Protein AF-A0A7S4AQA2-F1 (afdb_monomer_lite)

Organism: NCBI:txid44445

InterPro domains:
  IPR001202 WW domain [PF00397] (10-40)
  IPR001202 WW domain [PS01159] (14-40)
  IPR001202 WW domain [PS50020] (8-42)
  IPR001202 WW domain [SM00456] (9-42)
  IPR001202 WW domain [cd00201] (11-41)
  IPR003859 Beta-1,4-galactosyltransferase [PR02050] (153-172)
  IPR003859 Beta-1,4-galactosyltransferase [PR02050] (189-208)
  IPR003859 Beta-1,4-galactosyltransferase [PR02050] (225-246)
  IPR003859 Beta-1,4-galactosyltransferase [PR02050] (247-255)
  IPR003859 Beta-1,4-galactosyltransferase [PTHR19300] (101-255)
  IPR027791 Galactosyltransferase, C-terminal [PF02709] (215-255)
  IPR027995 Galactosyltransferase, N-terminal [PF13733] (103-204)
  IPR029044 Nucleotide-diphospho-sugar transferases [G3DSA:3.90.550.10] (54-255)
  IPR029044 Nucleotide-diphospho-sugar transferases [SSF53448] (102-255)
  IPR036020 WW domain superfamily [SSF51045] (7-42)

Structure (mmCIF, N/CA/C/O backbone):
data_AF-A0A7S4AQA2-F1
#
_entry.id   AF-A0A7S4AQA2-F1
#
loop_
_atom_site.group_PDB
_atom_site.id
_atom_site.type_symbol
_atom_site.label_atom_id
_atom_site.label_alt_id
_atom_site.label_comp_id
_atom_site.label_asym_id
_atom_site.label_entity_id
_atom_site.label_seq_id
_atom_site.pdbx_PDB_ins_code
_atom_site.Cartn_x
_atom_site.Cartn_y
_atom_site.Cartn_z
_atom_site.occupancy
_atom_site.B_iso_or_equiv
_atom_site.auth_seq_id
_atom_site.auth_comp_id
_atom_site.auth_asym_id
_atom_site.auth_atom_id
_atom_site.pdbx_PDB_model_num
ATOM 1 N N . MET A 1 1 ? -28.772 -1.419 -10.695 1.00 33.50 1 MET A N 1
ATOM 2 C CA . MET A 1 1 ? -27.879 -0.689 -9.766 1.00 33.50 1 MET A CA 1
ATOM 3 C C . MET A 1 1 ? -28.285 -1.083 -8.357 1.00 33.50 1 MET A C 1
ATOM 5 O O . MET A 1 1 ? -29.475 -1.023 -8.078 1.00 33.50 1 MET A O 1
ATOM 9 N N . GLY A 1 2 ? -27.362 -1.562 -7.521 1.00 40.09 2 GLY A N 1
ATOM 10 C CA . GLY A 1 2 ? -27.681 -1.870 -6.121 1.00 40.09 2 GLY A CA 1
ATOM 11 C C . GLY A 1 2 ? -27.879 -0.589 -5.310 1.00 40.09 2 GLY A C 1
ATOM 12 O O . GLY A 1 2 ? -27.276 0.435 -5.632 1.00 40.09 2 GLY A O 1
ATOM 13 N N . ALA A 1 3 ? -28.712 -0.637 -4.269 1.00 33.81 3 ALA A N 1
ATOM 14 C CA . ALA A 1 3 ? -28.755 0.441 -3.285 1.00 33.81 3 ALA A CA 1
ATOM 15 C C . ALA A 1 3 ? -27.380 0.571 -2.592 1.00 33.81 3 ALA A C 1
ATOM 17 O O . ALA A 1 3 ? -26.693 -0.444 -2.447 1.00 33.81 3 ALA A O 1
ATOM 18 N N . PRO A 1 4 ? -26.971 1.774 -2.142 1.00 49.59 4 PRO A N 1
ATOM 19 C CA . PRO A 1 4 ? -25.800 1.916 -1.278 1.00 49.59 4 PRO A CA 1
ATOM 20 C C . PRO A 1 4 ? -25.927 0.989 -0.062 1.00 49.59 4 PRO A C 1
ATOM 22 O O . PRO A 1 4 ? -27.016 0.909 0.509 1.00 49.59 4 PRO A O 1
ATOM 25 N N . GLU A 1 5 ? -24.841 0.325 0.355 1.00 54.03 5 GLU A N 1
ATOM 26 C CA . GLU A 1 5 ? -24.848 -0.590 1.517 1.00 54.03 5 GLU A CA 1
ATOM 27 C C . GLU A 1 5 ? -25.396 0.104 2.785 1.00 54.03 5 GLU A C 1
ATOM 29 O O . GLU A 1 5 ? -26.081 -0.522 3.589 1.00 54.03 5 GLU A O 1
ATOM 34 N N . ASP A 1 6 ? -25.233 1.428 2.893 1.00 53.56 6 ASP A N 1
ATOM 35 C CA . ASP A 1 6 ? -25.793 2.275 3.954 1.00 53.56 6 ASP A CA 1
ATOM 36 C C . ASP A 1 6 ? -27.327 2.358 4.028 1.00 53.56 6 ASP A C 1
ATOM 38 O O . ASP A 1 6 ? -27.846 2.878 5.020 1.00 53.56 6 ASP A O 1
ATOM 42 N N . LYS A 1 7 ? -28.047 1.893 2.997 1.00 55.41 7 LYS A N 1
ATOM 43 C CA . LYS A 1 7 ? -29.519 1.858 2.928 1.00 55.41 7 LYS A CA 1
ATOM 44 C C . LYS A 1 7 ? -30.109 0.450 3.059 1.00 55.41 7 LYS A C 1
ATOM 46 O O . LYS A 1 7 ? -31.331 0.316 3.039 1.00 55.41 7 LYS A O 1
ATOM 51 N N . LEU A 1 8 ? -29.285 -0.593 3.167 1.00 67.00 8 LEU A N 1
ATOM 52 C CA . LEU A 1 8 ? -29.786 -1.946 3.404 1.00 67.00 8 LEU A CA 1
ATOM 53 C C . LEU A 1 8 ? -30.199 -2.100 4.878 1.00 67.00 8 LEU A C 1
ATOM 55 O O . LEU A 1 8 ? -29.446 -1.681 5.762 1.00 67.00 8 LEU A O 1
ATOM 59 N N . PRO A 1 9 ? -31.369 -2.698 5.176 1.00 82.06 9 PRO A N 1
ATOM 60 C CA . PRO A 1 9 ? -31.753 -2.982 6.551 1.00 82.06 9 PRO A CA 1
ATOM 61 C C . PRO A 1 9 ? -30.757 -3.966 7.171 1.00 82.06 9 PRO A C 1
ATOM 63 O O . PRO A 1 9 ? -30.389 -4.971 6.558 1.00 82.06 9 PRO A O 1
ATOM 66 N N . LEU A 1 10 ? -30.320 -3.673 8.396 1.00 85.12 10 LEU A N 1
ATOM 67 C CA . LEU A 1 10 ? -29.424 -4.553 9.139 1.00 85.12 10 LEU A CA 1
ATOM 68 C C . LEU A 1 10 ? -30.116 -5.894 9.427 1.00 85.12 10 LEU A C 1
ATOM 70 O O . LEU A 1 10 ? -31.296 -5.900 9.791 1.00 85.12 10 LEU A O 1
ATOM 74 N N . PRO A 1 11 ? -29.408 -7.032 9.317 1.00 88.62 11 PRO A N 1
ATOM 75 C CA . PRO A 1 11 ? -29.957 -8.311 9.744 1.00 88.62 11 PRO A CA 1
ATOM 76 C C . PRO A 1 11 ? -30.279 -8.313 11.244 1.00 88.62 11 PRO A C 1
ATOM 78 O O . PRO A 1 11 ? -29.665 -7.588 12.028 1.00 88.62 11 PRO A O 1
ATOM 81 N N . LYS A 1 12 ? -31.242 -9.144 11.660 1.00 88.56 12 LYS A N 1
ATOM 82 C CA . LYS A 1 12 ? -31.706 -9.202 13.056 1.00 88.56 12 LYS A CA 1
ATOM 83 C C . LYS A 1 12 ? -30.527 -9.384 14.026 1.00 88.56 12 LYS A C 1
ATOM 85 O O . LYS A 1 12 ? -29.665 -10.225 13.797 1.00 88.56 12 LYS A O 1
ATOM 90 N N . GLY A 1 13 ? -30.513 -8.591 15.098 1.00 84.69 13 GLY A N 1
ATOM 91 C CA . GLY A 1 13 ? -29.461 -8.603 16.121 1.00 84.69 13 GLY A CA 1
ATOM 92 C C . GLY A 1 13 ? -28.216 -7.776 15.777 1.00 84.69 13 GLY A C 1
ATOM 93 O O . GLY A 1 13 ? -27.392 -7.548 16.658 1.00 84.69 13 GLY A O 1
ATOM 94 N N . TRP A 1 14 ? -28.067 -7.284 14.544 1.00 87.69 14 TRP A N 1
ATOM 95 C CA . TRP A 1 14 ? -26.943 -6.431 14.154 1.00 87.69 14 TRP A CA 1
ATOM 96 C C . TRP A 1 14 ? -27.257 -4.940 14.306 1.00 87.69 14 TRP A C 1
ATOM 98 O O . TRP A 1 14 ? -28.329 -4.470 13.932 1.00 87.69 14 TRP A O 1
ATOM 108 N N . ILE A 1 15 ? -26.285 -4.189 14.820 1.00 88.00 15 ILE A N 1
ATOM 109 C CA . ILE A 1 15 ? -26.331 -2.741 15.048 1.00 88.00 15 ILE A CA 1
ATOM 110 C C . ILE A 1 15 ? -25.145 -2.106 14.314 1.00 88.00 15 ILE A C 1
ATOM 112 O O . ILE A 1 15 ? -24.033 -2.633 14.375 1.00 88.00 15 ILE A O 1
ATOM 116 N N . ARG A 1 16 ? -25.366 -0.976 13.629 1.00 86.81 16 ARG A N 1
ATOM 117 C CA . ARG A 1 16 ? -24.300 -0.166 13.018 1.00 86.81 16 ARG A CA 1
ATOM 118 C C . ARG A 1 16 ? -23.909 0.962 13.976 1.00 86.81 16 ARG A C 1
ATOM 120 O O . ARG A 1 16 ? -24.731 1.833 14.246 1.00 86.81 16 ARG A O 1
ATOM 127 N N . THR A 1 17 ? -22.658 0.971 14.424 1.00 82.31 17 THR A N 1
ATOM 128 C CA . THR A 1 17 ? -22.085 1.964 15.353 1.00 82.31 17 THR A CA 1
ATOM 129 C C . THR A 1 17 ? -20.946 2.718 14.662 1.00 82.31 17 THR A C 1
ATOM 131 O O . THR A 1 17 ? -20.341 2.190 13.732 1.00 82.31 17 THR A O 1
ATOM 134 N N . PHE A 1 18 ? -20.657 3.960 15.055 1.00 75.31 18 PHE A N 1
ATOM 135 C CA . PHE A 1 18 ? -19.563 4.758 14.485 1.00 75.31 18 PHE A CA 1
ATOM 136 C C . PHE A 1 18 ? -18.337 4.742 15.412 1.00 75.31 18 PHE A C 1
ATOM 138 O O . PHE A 1 18 ? -18.471 5.036 16.593 1.00 75.31 18 PHE A O 1
ATOM 145 N N . SER A 1 19 ? -17.156 4.409 14.880 1.00 71.44 19 SER A N 1
ATOM 146 C CA . SER A 1 19 ? -15.863 4.516 15.575 1.00 71.44 19 SER A CA 1
ATOM 147 C C . SER A 1 19 ? -15.348 5.953 15.449 1.00 71.44 19 SER A C 1
ATOM 149 O O . SER A 1 19 ? -15.127 6.448 14.334 1.00 71.44 19 SER A O 1
ATOM 151 N N . ASN A 1 20 ? -15.175 6.652 16.578 1.00 55.41 20 ASN A N 1
ATOM 152 C CA . ASN A 1 20 ? -14.702 8.038 16.566 1.00 55.41 20 ASN A CA 1
ATOM 153 C C . ASN A 1 20 ? -13.204 8.117 16.298 1.00 55.41 20 ASN A C 1
ATOM 155 O O . ASN A 1 20 ? -12.760 9.114 15.719 1.00 55.41 20 ASN A O 1
ATOM 159 N N . SER A 1 21 ? -12.440 7.099 16.689 1.00 51.06 21 SER A N 1
ATOM 160 C CA . SER A 1 21 ? -11.007 6.988 16.412 1.00 51.06 21 SER A CA 1
ATOM 161 C C . SER A 1 21 ? -10.735 6.767 14.919 1.00 51.06 21 SER A C 1
ATOM 163 O O . SER A 1 21 ? -9.983 7.531 14.311 1.00 51.06 21 SER A O 1
ATOM 165 N N . GLN A 1 22 ? -11.411 5.803 14.283 1.00 56.31 22 GLN A N 1
ATOM 166 C CA . GLN A 1 22 ? -11.174 5.452 12.874 1.00 56.31 22 GLN A CA 1
ATOM 167 C C . GLN A 1 22 ? -12.052 6.197 11.863 1.00 56.31 22 GLN A C 1
ATOM 169 O O . GLN A 1 22 ? -11.858 6.050 10.654 1.00 56.31 22 GLN A O 1
ATOM 174 N N . LYS A 1 23 ? -13.010 7.006 12.335 1.00 63.28 23 LYS A N 1
ATOM 175 C CA . LYS A 1 23 ? -13.953 7.781 11.507 1.00 63.28 23 LYS A CA 1
ATOM 176 C C . LYS A 1 23 ? -14.719 6.914 10.492 1.00 63.28 23 LYS A C 1
ATOM 178 O O . LYS A 1 23 ? -14.975 7.348 9.367 1.00 63.28 23 LYS A O 1
ATOM 183 N N . ARG A 1 24 ? -15.091 5.691 10.889 1.00 66.62 24 ARG A N 1
ATOM 184 C CA . ARG A 1 24 ? -15.861 4.735 10.072 1.00 66.62 24 ARG A CA 1
ATOM 185 C C . ARG A 1 24 ? -16.924 4.013 10.892 1.00 66.62 24 ARG A C 1
ATOM 187 O O . ARG A 1 24 ? -16.815 3.908 12.109 1.00 66.62 24 ARG A O 1
ATOM 194 N N . TYR A 1 25 ? -17.930 3.472 10.213 1.00 80.81 25 TYR A N 1
ATOM 195 C CA . TYR A 1 25 ? -18.899 2.580 10.843 1.00 80.81 25 TYR A CA 1
ATOM 196 C C . TYR A 1 25 ? -18.333 1.166 11.043 1.00 80.81 25 TYR A C 1
ATOM 198 O O . TYR A 1 25 ? -17.553 0.678 10.224 1.00 80.81 25 TYR A O 1
ATOM 206 N N . TYR A 1 26 ? -18.788 0.504 12.105 1.00 79.00 26 TYR A N 1
ATOM 207 C CA . TYR A 1 26 ? -18.683 -0.935 12.330 1.00 79.00 26 TYR A CA 1
ATOM 208 C C . TYR A 1 26 ? -20.050 -1.541 12.619 1.00 79.00 26 TYR A C 1
ATOM 210 O O . TYR A 1 26 ? -21.028 -0.840 12.886 1.00 79.00 26 TYR A O 1
ATOM 218 N N . TYR A 1 27 ? -20.097 -2.865 12.580 1.00 85.31 27 TYR A N 1
ATOM 219 C CA . TYR A 1 27 ? -21.279 -3.661 12.846 1.00 85.31 27 TYR A CA 1
ATOM 220 C C . TYR A 1 27 ? -21.013 -4.517 14.080 1.00 85.31 27 TYR A C 1
ATOM 222 O O . TYR A 1 27 ? -20.016 -5.240 14.132 1.00 85.31 27 TYR A O 1
ATOM 230 N N . SER A 1 28 ? -21.889 -4.433 15.077 1.00 85.38 28 SER A N 1
ATOM 231 C CA . SER A 1 28 ? -21.849 -5.269 16.277 1.00 85.38 28 SER A CA 1
ATOM 232 C C . SER A 1 28 ? -23.110 -6.122 16.372 1.00 85.38 28 SER A C 1
ATOM 234 O O . SER A 1 28 ? -24.196 -5.672 16.008 1.00 85.38 28 SER A O 1
ATOM 236 N N . HIS A 1 29 ? -22.981 -7.363 16.837 1.00 89.00 29 HIS A N 1
ATOM 237 C CA . HIS A 1 29 ? -24.118 -8.249 17.067 1.00 89.00 29 HIS A CA 1
ATOM 238 C C . HIS A 1 29 ? -24.478 -8.279 18.560 1.00 89.00 29 HIS A C 1
ATOM 240 O O . HIS A 1 29 ? -23.658 -8.645 19.409 1.00 89.00 29 HIS A O 1
ATOM 246 N N . SER A 1 30 ? -25.709 -7.887 18.891 1.00 83.00 30 SER A N 1
ATOM 247 C CA . SER A 1 30 ? -26.145 -7.534 20.249 1.00 83.00 30 SER A CA 1
ATOM 248 C C . SER A 1 30 ? -26.060 -8.686 21.251 1.00 83.00 30 SER A C 1
ATOM 250 O O . SER A 1 30 ? -25.735 -8.451 22.416 1.00 83.00 30 SER A O 1
ATOM 252 N N . GLU A 1 31 ? -26.326 -9.917 20.810 1.00 82.94 31 GLU A N 1
ATOM 253 C CA . GLU A 1 31 ? -26.315 -11.120 21.655 1.00 82.94 31 GLU A CA 1
ATOM 254 C C . GLU A 1 31 ? -24.911 -11.722 21.794 1.00 82.94 31 GLU A C 1
ATOM 256 O O . GLU A 1 31 ? -24.478 -12.054 22.893 1.00 82.94 31 GLU A O 1
ATOM 261 N N . THR A 1 32 ? -24.170 -11.837 20.687 1.00 84.75 32 THR A N 1
ATOM 262 C CA . THR A 1 32 ? -22.857 -12.513 20.676 1.00 84.75 32 THR A CA 1
ATOM 263 C C . THR A 1 32 ? -21.706 -11.598 21.081 1.00 84.75 32 THR A C 1
ATOM 265 O O . THR A 1 32 ? -20.619 -12.093 21.391 1.00 84.75 32 THR A O 1
ATOM 268 N N . LYS A 1 33 ? -21.919 -10.274 21.064 1.00 83.00 33 LYS A N 1
ATOM 269 C CA . LYS A 1 33 ? -20.885 -9.230 21.204 1.00 83.00 33 LYS A CA 1
ATOM 270 C C . LYS A 1 33 ? -19.771 -9.326 20.151 1.00 83.00 33 LYS A C 1
ATOM 272 O O . LYS A 1 33 ? -18.675 -8.823 20.359 1.00 83.00 33 LYS A O 1
ATOM 277 N N . HIS A 1 34 ? -20.044 -9.992 19.028 1.00 82.44 34 HIS A N 1
ATOM 278 C CA . HIS A 1 34 ? -19.145 -10.035 17.875 1.00 82.44 34 HIS A CA 1
ATOM 279 C C . HIS A 1 34 ? -19.153 -8.683 17.160 1.00 82.44 34 HIS A C 1
ATOM 281 O O . HIS A 1 34 ? -20.221 -8.091 16.997 1.00 82.44 34 HIS A O 1
ATOM 287 N N . THR A 1 35 ? -17.986 -8.208 16.730 1.00 82.12 35 THR A N 1
ATOM 288 C CA . THR A 1 35 ? -17.818 -6.951 15.992 1.00 82.12 35 THR A CA 1
ATOM 289 C C . THR A 1 35 ? -17.076 -7.193 14.682 1.00 82.12 35 THR A C 1
ATOM 291 O O . THR A 1 35 ? -16.199 -8.054 14.585 1.00 82.12 35 THR A O 1
ATOM 294 N N . GLN A 1 36 ? -17.437 -6.443 13.641 1.00 77.56 36 GLN A N 1
ATOM 295 C CA . GLN A 1 36 ? -16.771 -6.498 12.342 1.00 77.56 36 GLN A CA 1
ATOM 296 C C . GLN A 1 36 ? -16.929 -5.197 11.553 1.00 77.56 36 GLN A C 1
ATOM 298 O O . GLN A 1 36 ? -17.865 -4.424 11.749 1.00 77.56 36 GLN A O 1
ATOM 303 N N . TRP A 1 37 ? -16.011 -4.984 10.614 1.00 78.12 37 TRP A N 1
ATOM 304 C CA . TRP A 1 37 ? -15.889 -3.739 9.850 1.00 78.12 37 TRP A CA 1
ATOM 305 C C . TRP A 1 37 ? -16.644 -3.714 8.521 1.00 78.12 37 TRP A C 1
ATOM 307 O O . TRP A 1 37 ? -16.786 -2.655 7.920 1.00 78.12 37 TRP A O 1
ATOM 317 N N . HIS A 1 38 ? -17.119 -4.866 8.050 1.00 76.62 38 HIS A N 1
ATOM 318 C CA . HIS A 1 38 ? -17.938 -4.978 6.846 1.00 76.62 38 HIS A CA 1
ATOM 319 C C . HIS A 1 38 ? -19.383 -5.313 7.209 1.00 76.62 38 HIS A C 1
ATOM 321 O O . HIS A 1 38 ? -19.647 -5.948 8.236 1.00 76.62 38 HIS A O 1
ATOM 327 N N . PHE A 1 39 ? -20.309 -4.935 6.326 1.00 82.38 39 PHE A N 1
ATOM 328 C CA . PHE A 1 39 ? -21.715 -5.304 6.453 1.00 82.38 39 PHE A CA 1
ATOM 329 C C . PHE A 1 39 ? -21.851 -6.834 6.642 1.00 82.38 39 PHE A C 1
ATOM 331 O O . PHE A 1 39 ? -21.093 -7.587 6.012 1.00 82.38 39 PHE A O 1
ATOM 338 N N . PRO A 1 40 ? -22.761 -7.323 7.506 1.00 83.06 40 PRO A N 1
ATOM 339 C CA . PRO A 1 40 ? -22.931 -8.755 7.728 1.00 83.06 40 PRO A CA 1
ATOM 340 C C . PRO A 1 40 ? -23.389 -9.466 6.457 1.00 83.06 40 PRO A C 1
ATOM 342 O O . PRO A 1 40 ? -24.460 -9.188 5.915 1.00 83.06 40 PRO A O 1
ATOM 345 N N . THR A 1 41 ? -22.585 -10.411 5.978 1.00 81.62 41 THR A N 1
ATOM 346 C CA . THR A 1 41 ? -22.987 -11.272 4.862 1.00 81.62 41 THR A CA 1
ATOM 347 C C . THR A 1 41 ? -24.161 -12.159 5.278 1.00 81.62 41 THR A C 1
ATOM 349 O O . THR A 1 41 ? -24.351 -12.444 6.461 1.00 81.62 41 THR A O 1
ATOM 352 N N . ALA A 1 42 ? -24.924 -12.684 4.314 1.00 79.44 42 ALA A N 1
ATOM 353 C CA . ALA A 1 42 ? -26.031 -13.599 4.613 1.00 79.44 42 ALA A CA 1
ATOM 354 C C . ALA A 1 42 ? -25.596 -14.818 5.462 1.00 79.44 42 ALA A C 1
ATOM 356 O O . ALA A 1 42 ? -26.346 -15.270 6.322 1.00 79.44 42 ALA A O 1
ATOM 357 N N . SER A 1 43 ? -24.361 -15.316 5.290 1.00 78.56 43 SER A N 1
ATOM 358 C CA . SER A 1 43 ? -23.823 -16.402 6.127 1.00 78.56 43 SER A CA 1
ATOM 359 C C . SER A 1 43 ? -23.546 -15.980 7.574 1.00 78.56 43 SER A C 1
ATOM 361 O O . SER A 1 43 ? -23.616 -16.832 8.453 1.00 78.56 43 SER A O 1
ATOM 363 N N . GLU A 1 44 ? -23.178 -14.724 7.822 1.00 84.50 44 GLU A N 1
ATOM 364 C CA . GLU A 1 44 ? -22.860 -14.204 9.163 1.00 84.50 44 GLU A CA 1
ATOM 365 C C . GLU A 1 44 ? -24.114 -13.720 9.892 1.00 84.50 44 GLU A C 1
ATOM 367 O O . GLU A 1 44 ? -24.198 -13.815 11.112 1.00 84.50 44 GLU A O 1
ATOM 372 N N . ALA A 1 45 ? -25.108 -13.253 9.135 1.00 85.81 45 ALA A N 1
ATOM 373 C CA . ALA A 1 45 ? -26.454 -12.973 9.614 1.00 85.81 45 ALA A CA 1
ATOM 374 C C . ALA A 1 45 ? -27.181 -14.244 10.082 1.00 85.81 45 ALA A C 1
ATOM 376 O O . ALA A 1 45 ? -27.812 -14.231 11.135 1.00 85.81 45 ALA A O 1
ATOM 377 N N . ASN A 1 46 ? -27.075 -15.336 9.316 1.00 85.81 46 ASN A N 1
ATOM 378 C CA . ASN A 1 46 ? -27.748 -16.601 9.627 1.00 85.81 46 ASN A CA 1
ATOM 379 C C . ASN A 1 46 ? -27.110 -17.361 10.800 1.00 85.81 46 ASN A C 1
ATOM 381 O O . ASN A 1 46 ? -27.809 -18.107 11.481 1.00 85.81 46 ASN A O 1
ATOM 385 N N . ASP A 1 47 ? -25.806 -17.190 11.042 1.00 86.75 47 ASP A N 1
ATOM 386 C CA . ASP A 1 47 ? -25.122 -17.792 12.192 1.00 86.75 47 ASP A CA 1
ATOM 387 C C . ASP A 1 47 ? -24.074 -16.835 12.807 1.00 86.75 47 ASP A C 1
ATOM 389 O O . ASP A 1 47 ? -22.865 -16.963 12.562 1.00 86.75 47 ASP A O 1
ATOM 393 N N . PRO A 1 48 ? -24.515 -15.866 13.636 1.00 84.94 48 PRO A N 1
ATOM 394 C CA . PRO A 1 48 ? -23.624 -14.902 14.284 1.00 84.94 48 PRO A CA 1
ATOM 395 C C . PRO A 1 48 ? -22.669 -15.546 15.299 1.00 84.94 48 PRO A C 1
ATOM 397 O O . PRO A 1 48 ? -21.600 -14.999 15.582 1.00 84.94 48 PRO A O 1
ATOM 400 N N . TRP A 1 49 ? -23.025 -16.714 15.848 1.00 85.12 49 TRP A N 1
ATOM 401 C CA . TRP A 1 49 ? -22.157 -17.479 16.745 1.00 85.12 49 TRP A CA 1
ATOM 402 C C . TRP A 1 49 ? -21.020 -18.141 15.967 1.00 85.12 49 TRP A C 1
ATOM 404 O O . TRP A 1 49 ? -19.875 -18.096 16.412 1.00 85.12 49 TRP A O 1
ATOM 414 N N . MET A 1 50 ? -21.272 -18.695 14.778 1.00 80.62 50 MET A N 1
ATOM 415 C CA . MET A 1 50 ? -20.203 -19.169 13.898 1.00 80.62 50 MET A CA 1
ATOM 416 C C . MET A 1 50 ? -19.421 -18.048 13.227 1.00 80.62 50 MET A C 1
ATOM 418 O O . MET A 1 50 ? -18.228 -18.244 13.013 1.00 80.62 50 MET A O 1
ATOM 422 N N . ALA A 1 51 ? -20.011 -16.882 12.954 1.00 77.69 51 ALA A N 1
ATOM 423 C CA . ALA A 1 51 ? -19.251 -15.695 12.555 1.00 77.69 51 ALA A CA 1
ATOM 424 C C . ALA A 1 51 ? -18.218 -15.332 13.636 1.00 77.69 51 ALA A C 1
ATOM 426 O O . ALA A 1 51 ? -17.016 -15.296 13.358 1.00 77.69 51 ALA A O 1
ATOM 427 N N . LYS A 1 52 ? -18.669 -15.226 14.895 1.00 80.62 52 LYS A N 1
ATOM 428 C CA . LYS A 1 52 ? -17.808 -15.018 16.066 1.00 80.62 52 LYS A CA 1
ATOM 429 C C . LYS A 1 52 ? -16.728 -16.099 16.190 1.00 80.62 52 LYS A C 1
ATOM 431 O O . LYS A 1 52 ? -15.541 -15.787 16.158 1.00 80.62 52 LYS A O 1
ATOM 436 N N . ARG A 1 53 ? -17.107 -17.384 16.199 1.00 78.69 53 ARG A N 1
ATOM 437 C CA . ARG A 1 53 ? -16.149 -18.508 16.263 1.00 78.69 53 ARG A CA 1
ATOM 438 C C . ARG A 1 53 ? -15.219 -18.602 15.050 1.00 78.69 53 ARG A C 1
ATOM 440 O O . ARG A 1 53 ? -14.181 -19.237 15.162 1.00 78.69 53 ARG A O 1
ATOM 447 N N . ARG A 1 54 ? -15.538 -18.021 13.888 1.00 75.44 54 ARG A N 1
ATOM 448 C CA . ARG A 1 54 ? -14.614 -17.931 12.737 1.00 75.44 54 ARG A CA 1
ATOM 449 C C . ARG A 1 54 ? -13.620 -16.780 12.896 1.00 75.44 54 ARG A C 1
ATOM 451 O O . ARG A 1 54 ? -12.469 -16.926 12.480 1.00 75.44 54 ARG A O 1
ATOM 458 N N . ALA A 1 55 ? -14.035 -15.670 13.505 1.00 65.56 55 ALA A N 1
ATOM 459 C CA . ALA A 1 55 ? -13.143 -14.579 13.888 1.00 65.56 55 ALA A CA 1
ATOM 460 C C . ALA A 1 55 ? -12.171 -15.031 14.998 1.00 65.56 55 ALA A C 1
ATOM 462 O O . ALA A 1 55 ? -10.958 -14.894 14.844 1.00 65.56 55 ALA A O 1
ATOM 463 N N . GLU A 1 56 ? -12.692 -15.675 16.045 1.00 66.94 56 GLU A N 1
ATOM 464 C CA . GLU A 1 56 ? -11.940 -16.203 17.195 1.00 66.94 56 GLU A CA 1
ATOM 465 C C . GLU A 1 56 ? -11.181 -17.509 16.882 1.00 66.94 56 GLU A C 1
ATOM 467 O O . GLU A 1 56 ? -10.077 -17.727 17.370 1.00 66.94 56 GLU A O 1
ATOM 472 N N . GLY A 1 57 ? -11.720 -18.383 16.029 1.00 45.03 57 GLY A N 1
ATOM 473 C CA . GLY A 1 57 ? -11.114 -19.672 15.659 1.00 45.03 57 GLY A CA 1
ATOM 474 C C . GLY A 1 57 ? -9.970 -19.551 14.651 1.00 45.03 57 GLY A C 1
ATOM 475 O O . GLY A 1 57 ? -9.033 -20.342 14.682 1.00 45.03 57 GLY A O 1
ATOM 476 N N . ASN A 1 58 ? -9.940 -18.476 13.850 1.00 45.31 58 ASN A N 1
ATOM 477 C CA . ASN A 1 58 ? -8.733 -18.056 13.116 1.00 45.31 58 ASN A CA 1
ATOM 478 C C . ASN A 1 58 ? -7.569 -17.635 14.044 1.00 45.31 58 ASN A C 1
ATOM 480 O O . ASN A 1 58 ? -6.503 -17.216 13.568 1.00 45.31 58 ASN A O 1
ATOM 484 N N . ASN A 1 59 ? -7.760 -17.705 15.364 1.00 42.69 59 ASN A N 1
ATOM 485 C CA . ASN A 1 59 ? -6.698 -17.543 16.340 1.00 42.69 59 ASN A CA 1
ATOM 486 C C . ASN A 1 59 ? -6.048 -18.873 16.771 1.00 42.69 59 ASN A C 1
ATOM 488 O O . ASN A 1 59 ? -4.866 -18.816 17.085 1.00 42.69 59 ASN A O 1
ATOM 492 N N . HIS A 1 60 ? -6.717 -20.040 16.698 1.00 35.06 60 HIS A N 1
ATOM 493 C CA . HIS A 1 60 ? -6.118 -21.352 17.029 1.00 35.06 60 HIS A CA 1
ATOM 494 C C . HIS A 1 60 ? -6.807 -22.561 16.349 1.00 35.06 60 HIS A C 1
ATOM 496 O O . HIS A 1 60 ? -7.918 -22.908 16.734 1.00 35.06 60 HIS A O 1
ATOM 502 N N . GLN A 1 61 ? -6.103 -23.245 15.426 1.00 31.81 61 GLN A N 1
ATOM 503 C CA . GLN A 1 61 ? -5.792 -24.702 15.422 1.00 31.81 61 GLN A CA 1
ATOM 504 C C . GLN A 1 61 ? -5.523 -25.283 14.009 1.00 31.81 61 GLN A C 1
ATOM 506 O O . GLN A 1 61 ? -6.114 -24.827 13.029 1.00 31.81 61 GLN A O 1
ATOM 511 N N . PRO A 1 62 ? -4.665 -26.322 13.889 1.00 33.75 62 PRO A N 1
ATOM 512 C CA . PRO A 1 62 ? -4.629 -27.219 12.734 1.00 33.75 62 PRO A CA 1
ATOM 513 C C . PRO A 1 62 ? -5.761 -28.267 12.790 1.00 33.75 62 PRO A C 1
ATOM 515 O O . PRO A 1 62 ? -6.422 -28.459 13.807 1.00 33.75 62 PRO A O 1
ATOM 518 N N . SER A 1 63 ? -5.982 -28.966 11.678 1.00 29.42 63 SER A N 1
ATOM 519 C CA . SER A 1 63 ? -7.058 -29.948 11.488 1.00 29.42 63 SER A CA 1
ATOM 520 C C . SER A 1 63 ? -6.968 -31.196 12.381 1.00 29.42 63 SER A C 1
ATOM 522 O O . SER A 1 63 ? -5.928 -31.851 12.387 1.00 29.42 63 SER A O 1
ATOM 524 N N . SER A 1 64 ? -8.094 -31.663 12.941 1.00 28.05 64 SER A N 1
ATOM 525 C CA . SER A 1 64 ? -8.799 -32.868 12.432 1.00 28.05 64 SER A CA 1
ATOM 526 C C . SER A 1 64 ? -9.940 -33.387 13.339 1.00 28.05 64 SER A C 1
ATOM 528 O O . SER A 1 64 ? -9.920 -33.243 14.553 1.00 28.05 64 SER A O 1
ATOM 530 N N . HIS A 1 65 ? -10.901 -34.041 12.676 1.00 27.14 65 HIS A N 1
ATOM 531 C CA . HIS A 1 65 ? -11.834 -35.080 13.149 1.00 27.14 65 HIS A CA 1
ATOM 532 C C . HIS A 1 65 ? -13.005 -34.786 14.123 1.00 27.14 65 HIS A C 1
ATOM 534 O O . HIS A 1 65 ? -12.901 -34.212 15.199 1.00 27.14 65 HIS A O 1
ATOM 540 N N . HIS A 1 66 ? -14.162 -35.300 13.688 1.00 26.73 66 HIS A N 1
ATOM 541 C CA . HIS A 1 66 ? -15.383 -35.607 14.443 1.00 26.73 66 HIS A CA 1
ATOM 542 C C . HIS A 1 66 ? -15.134 -36.768 15.437 1.00 26.73 66 HIS A C 1
ATOM 544 O O . HIS A 1 66 ? -14.291 -37.617 15.145 1.00 26.73 66 HIS A O 1
ATOM 550 N N . PRO A 1 67 ? -15.881 -36.866 16.561 1.00 28.75 67 PRO A N 1
ATOM 551 C CA . PRO A 1 67 ? -17.185 -37.533 16.482 1.00 28.75 67 PRO A CA 1
ATOM 552 C C . PRO A 1 67 ? -18.356 -36.933 17.289 1.00 28.75 67 PRO A C 1
ATOM 554 O O . PRO A 1 67 ? -18.240 -36.123 18.200 1.00 28.75 67 PRO A O 1
ATOM 557 N N . SER A 1 68 ? -19.523 -37.416 16.876 1.00 24.91 68 SER A N 1
ATOM 558 C CA . SER A 1 68 ? -20.908 -37.201 17.301 1.00 24.91 68 SER A CA 1
ATOM 559 C C . SER A 1 68 ? -21.275 -37.248 18.798 1.00 24.91 68 SER A C 1
ATOM 561 O O . SER A 1 68 ? -20.850 -38.139 19.524 1.00 24.91 68 SER A O 1
ATOM 563 N N . LYS A 1 69 ? -22.270 -36.406 19.138 1.00 28.77 69 LYS A N 1
ATOM 564 C CA . LYS A 1 69 ? -23.439 -36.621 20.033 1.00 28.77 69 LYS A CA 1
ATOM 565 C C . LYS A 1 69 ? -23.286 -37.489 21.302 1.00 28.77 69 LYS A C 1
ATOM 567 O O . LYS A 1 69 ? -23.168 -38.706 21.211 1.00 28.77 69 LYS A O 1
ATOM 572 N N . LYS A 1 70 ? -23.701 -36.912 22.442 1.00 28.36 70 LYS A N 1
ATOM 573 C CA . LYS A 1 70 ? -24.735 -37.510 23.322 1.00 28.36 70 LYS A CA 1
ATOM 574 C C . LYS A 1 70 ? -25.428 -36.447 24.188 1.00 28.36 70 LYS A C 1
ATOM 576 O O . LYS A 1 70 ? -24.771 -35.575 24.742 1.00 28.36 70 LYS A O 1
ATOM 581 N N . GLN A 1 71 ? -26.756 -36.525 24.286 1.00 27.38 71 GLN A N 1
ATOM 582 C CA . GLN A 1 71 ? -27.556 -35.778 25.266 1.00 27.38 71 GLN A CA 1
ATOM 583 C C . GLN A 1 71 ? -27.504 -36.485 26.625 1.00 27.38 71 GLN A C 1
ATOM 585 O O . GLN A 1 71 ? -27.484 -37.716 26.666 1.00 27.38 71 GLN A O 1
ATOM 590 N N . ARG A 1 72 ? -27.619 -35.727 27.722 1.00 26.09 72 ARG A N 1
ATOM 591 C CA . ARG A 1 72 ? -28.258 -36.197 28.960 1.00 26.09 72 ARG A CA 1
ATOM 592 C C . ARG A 1 72 ? -28.847 -35.010 29.732 1.00 26.09 72 ARG A C 1
ATOM 594 O O . ARG A 1 72 ? -28.331 -33.901 29.649 1.00 26.09 72 ARG A O 1
ATOM 601 N N . THR A 1 73 ? -29.962 -35.254 30.406 1.00 24.83 73 THR A N 1
ATOM 602 C CA . THR A 1 73 ? -30.850 -34.273 31.050 1.00 24.83 73 THR A CA 1
ATOM 603 C C . THR A 1 73 ? -30.809 -34.362 32.585 1.00 24.83 73 THR A C 1
ATOM 605 O O . THR A 1 73 ? -30.285 -35.339 33.114 1.00 24.83 73 THR A O 1
ATOM 608 N N . GLU A 1 74 ? -31.474 -33.393 33.244 1.00 29.28 74 GLU A N 1
ATOM 609 C CA . GLU A 1 74 ? -31.947 -33.399 34.656 1.00 29.28 74 GLU A CA 1
ATOM 610 C C . GLU A 1 74 ? -30.929 -33.068 35.777 1.00 29.28 74 GLU A C 1
ATOM 612 O O . GLU A 1 74 ? -29.764 -33.424 35.665 1.00 29.28 74 GLU A O 1
ATOM 617 N N . LYS A 1 75 ? -31.291 -32.433 36.918 1.00 26.25 75 LYS A N 1
ATOM 618 C CA . LYS A 1 75 ? -32.355 -31.440 37.274 1.00 26.25 75 LYS A CA 1
ATOM 619 C C . LYS A 1 75 ? -32.113 -30.903 38.712 1.00 26.25 75 LYS A C 1
ATOM 621 O O . LYS A 1 75 ? -31.649 -31.655 39.557 1.00 26.25 75 LYS A O 1
ATOM 626 N N . GLY A 1 76 ? -32.595 -29.685 39.009 1.00 25.39 76 GLY A N 1
ATOM 627 C CA . GLY A 1 76 ? -32.860 -29.168 40.375 1.00 25.39 76 GLY A CA 1
ATOM 628 C C . GLY A 1 76 ? -31.693 -28.463 41.102 1.00 25.39 76 GLY A C 1
ATOM 629 O O . GLY A 1 76 ? -30.541 -28.706 40.778 1.00 25.39 76 GLY A O 1
ATOM 630 N N . SER A 1 77 ? -31.915 -27.572 42.085 1.00 25.48 77 SER A N 1
ATOM 631 C CA . SER A 1 77 ? -33.146 -26.850 42.496 1.00 25.48 77 SER A CA 1
ATOM 632 C C . SER A 1 77 ? -32.856 -25.787 43.581 1.00 25.48 77 SER A C 1
ATOM 634 O O . SER A 1 77 ? -32.277 -26.183 44.583 1.00 25.48 77 SER A O 1
ATOM 636 N N . ARG A 1 78 ? -33.397 -24.547 43.459 1.00 26.00 78 ARG A N 1
ATOM 637 C CA . ARG A 1 78 ? -33.557 -23.487 44.516 1.00 26.00 78 ARG A CA 1
ATOM 638 C C . ARG A 1 78 ? -32.257 -23.051 45.255 1.00 26.00 78 ARG A C 1
ATOM 640 O O . ARG A 1 78 ? -31.334 -23.828 45.388 1.00 26.00 78 ARG A O 1
ATOM 647 N N . SER A 1 79 ? -32.056 -21.853 45.804 1.00 25.41 79 SER A N 1
ATOM 648 C CA . SER A 1 79 ? -32.607 -20.482 45.699 1.00 25.41 79 SER A CA 1
ATOM 649 C C . SER A 1 79 ? -31.409 -19.530 46.025 1.00 25.41 79 SER A C 1
ATOM 651 O O . SER A 1 79 ? -30.280 -20.007 46.045 1.00 25.41 79 SER A O 1
ATOM 653 N N . SER A 1 80 ? -31.457 -18.213 46.257 1.00 27.03 80 SER A N 1
ATOM 654 C CA . SER A 1 80 ? -32.504 -17.180 46.401 1.00 27.03 80 SER A CA 1
ATOM 655 C C . SER A 1 80 ? -31.849 -15.801 46.142 1.00 27.03 80 SER A C 1
ATOM 657 O O . SER A 1 80 ? -30.629 -15.690 46.234 1.00 27.03 80 SER A O 1
ATOM 659 N N . ALA A 1 81 ? -32.622 -14.745 45.858 1.00 28.28 81 ALA A N 1
ATOM 660 C CA . ALA A 1 81 ? -32.091 -13.372 45.782 1.00 28.28 81 ALA A CA 1
ATOM 661 C C . ALA A 1 81 ? -31.941 -12.733 47.181 1.00 28.28 81 ALA A C 1
ATOM 663 O O . ALA A 1 81 ? -32.601 -13.171 48.128 1.00 28.28 81 ALA A O 1
ATOM 664 N N . PRO A 1 82 ? -31.139 -11.661 47.303 1.00 28.52 82 PRO A N 1
ATOM 665 C CA . PRO A 1 82 ? -31.796 -10.368 47.516 1.00 28.52 82 PRO A CA 1
ATOM 666 C C . PRO A 1 82 ? -31.328 -9.255 46.563 1.00 28.52 82 PRO A C 1
ATOM 668 O O . PRO A 1 82 ? -30.340 -9.369 45.843 1.00 28.52 82 PRO A O 1
ATOM 671 N N . VAL A 1 83 ? -32.106 -8.173 46.563 1.00 29.36 83 VAL A N 1
ATOM 672 C CA . VAL A 1 83 ? -31.942 -6.979 45.726 1.00 29.36 83 VAL A CA 1
ATOM 673 C C . VAL A 1 83 ? -30.795 -6.103 46.232 1.00 29.36 83 VAL A C 1
ATOM 675 O O . VAL A 1 83 ? -30.735 -5.796 47.419 1.00 29.36 83 VAL A O 1
ATOM 678 N N . ALA A 1 84 ? -29.965 -5.603 45.316 1.00 27.80 84 ALA A N 1
ATOM 679 C CA . ALA A 1 84 ? -29.152 -4.410 45.533 1.00 27.80 84 ALA A CA 1
ATOM 680 C C . ALA A 1 84 ? -29.192 -3.540 44.270 1.00 27.80 84 ALA A C 1
ATOM 682 O O . ALA A 1 84 ? -28.755 -3.952 43.197 1.00 27.80 84 ALA A O 1
ATOM 683 N N . SER A 1 85 ? -29.762 -2.342 44.392 1.00 34.25 85 SER A N 1
ATOM 684 C CA . SER A 1 85 ? -29.731 -1.320 43.350 1.00 34.25 85 SER A CA 1
ATOM 685 C C . SER A 1 85 ? -28.393 -0.588 43.391 1.00 34.25 85 SER A C 1
ATOM 687 O O . SER A 1 85 ? -28.112 0.103 44.373 1.00 34.25 85 SER A O 1
ATOM 689 N N . THR A 1 86 ? -27.604 -0.660 42.321 1.00 28.64 86 THR A N 1
ATOM 690 C CA . THR A 1 86 ? -26.361 0.114 42.234 1.00 28.64 86 THR A CA 1
ATOM 691 C C . THR A 1 86 ? -26.135 0.684 40.841 1.00 28.64 86 THR A C 1
ATOM 693 O O . THR A 1 86 ? -25.914 -0.043 39.883 1.00 28.64 86 THR A O 1
ATOM 696 N N . SER A 1 87 ? -26.101 2.018 40.802 1.00 32.38 87 SER A N 1
ATOM 697 C CA . SER A 1 87 ? -25.258 2.834 39.925 1.00 32.38 87 SER A CA 1
ATOM 698 C C . SER A 1 87 ? -25.391 2.655 38.404 1.00 32.38 87 SER A C 1
ATOM 700 O O . SER A 1 87 ? -24.787 1.778 37.790 1.00 32.38 87 SER A O 1
ATOM 702 N N . ALA A 1 88 ? -26.046 3.627 37.761 1.00 36.47 88 ALA A N 1
ATOM 703 C CA . ALA A 1 88 ? -25.981 3.855 36.316 1.00 36.47 88 ALA A CA 1
ATOM 704 C C . ALA A 1 88 ? -24.632 4.477 35.867 1.00 36.47 88 ALA A C 1
ATOM 706 O O . ALA A 1 88 ? -24.606 5.417 35.076 1.00 36.47 88 ALA A O 1
ATOM 707 N N . ALA A 1 89 ? -23.505 3.965 36.375 1.00 38.72 89 ALA A N 1
ATOM 708 C CA . ALA A 1 89 ? -22.155 4.412 36.037 1.00 38.72 89 ALA A CA 1
ATOM 709 C C . ALA A 1 89 ? -21.275 3.224 35.610 1.00 38.72 89 ALA A C 1
ATOM 711 O O . ALA A 1 89 ? -20.668 2.553 36.440 1.00 38.72 89 ALA A O 1
ATOM 712 N N . SER A 1 90 ? -21.234 2.963 34.299 1.00 40.34 90 SER A N 1
ATOM 713 C CA . SER A 1 90 ? -20.138 2.237 33.613 1.00 40.34 90 SER A CA 1
ATOM 714 C C . SER A 1 90 ? -20.274 2.236 32.084 1.00 40.34 90 SER A C 1
ATOM 716 O O . SER A 1 90 ? -19.270 2.114 31.390 1.00 40.34 90 SER A O 1
ATOM 718 N N . LEU A 1 91 ? -21.480 2.440 31.529 1.00 39.62 91 LEU A N 1
ATOM 719 C CA . LEU A 1 91 ? -21.691 2.457 30.069 1.00 39.62 91 LEU A CA 1
ATOM 720 C C . LEU A 1 91 ? -20.892 3.548 29.328 1.00 39.62 91 LEU A C 1
ATOM 722 O O . LEU A 1 91 ? -20.610 3.382 28.149 1.00 39.62 91 LEU A O 1
ATOM 726 N N . LEU A 1 92 ? -20.495 4.626 30.012 1.00 36.28 92 LEU A N 1
ATOM 727 C CA . LEU A 1 92 ? -19.712 5.726 29.431 1.00 36.28 92 LEU A CA 1
ATOM 728 C C . LEU A 1 92 ? -18.208 5.431 29.284 1.00 36.28 92 LEU A C 1
ATOM 730 O O . LEU A 1 92 ? -17.520 6.201 28.623 1.00 36.28 92 LEU A O 1
ATOM 734 N N . ASP A 1 93 ? -17.698 4.346 29.876 1.00 44.06 93 ASP A N 1
ATOM 735 C CA . ASP A 1 93 ? -16.262 4.019 29.854 1.00 44.06 93 ASP A CA 1
ATOM 736 C C . ASP A 1 93 ? -15.935 2.842 28.915 1.00 44.06 93 ASP A C 1
ATOM 738 O O . ASP A 1 93 ? -14.805 2.690 28.461 1.00 44.06 93 ASP A O 1
ATOM 742 N N . VAL A 1 94 ? -16.934 2.032 28.536 1.00 45.00 94 VAL A N 1
ATOM 743 C CA . VAL A 1 94 ? -16.728 0.930 27.578 1.00 45.00 94 VAL A CA 1
ATOM 744 C C . VAL A 1 94 ? -16.469 1.470 26.172 1.00 45.00 94 VAL A C 1
ATOM 746 O O . VAL A 1 94 ? -15.521 1.037 25.524 1.00 45.00 94 VAL A O 1
ATOM 749 N N . ASP A 1 95 ? -17.256 2.451 25.719 1.00 44.09 95 ASP A N 1
ATOM 750 C CA . ASP A 1 95 ? -17.041 3.096 24.418 1.00 44.09 95 ASP A CA 1
ATOM 751 C C . ASP A 1 95 ? -15.723 3.890 24.393 1.00 44.09 95 ASP A C 1
ATOM 753 O O . ASP A 1 95 ? -15.045 3.899 23.369 1.00 44.09 95 ASP A O 1
ATOM 757 N N . ALA A 1 96 ? -15.293 4.464 25.524 1.00 41.97 96 ALA A N 1
ATOM 758 C CA . ALA A 1 96 ? -13.990 5.121 25.648 1.00 41.97 96 ALA A CA 1
ATOM 759 C C . ALA A 1 96 ? -12.819 4.117 25.596 1.00 41.97 96 ALA A C 1
ATOM 761 O O . ALA A 1 96 ? -11.854 4.341 24.863 1.00 41.97 96 ALA A O 1
ATOM 762 N N . LEU A 1 97 ? -12.907 2.977 26.297 1.00 38.97 97 LEU A N 1
ATOM 763 C CA . LEU A 1 97 ? -11.927 1.886 26.180 1.00 38.97 97 LEU A CA 1
ATOM 764 C C . LEU A 1 97 ? -11.876 1.298 24.760 1.00 38.97 97 LEU A C 1
ATOM 766 O O . LEU A 1 97 ? -10.801 0.929 24.286 1.00 38.97 97 LEU A O 1
ATOM 770 N N . LEU A 1 98 ? -13.020 1.209 24.075 1.00 45.25 98 LEU A N 1
ATOM 771 C CA . LEU A 1 98 ? -13.111 0.706 22.703 1.00 45.25 98 LEU A CA 1
ATOM 772 C C . LEU A 1 98 ? -12.574 1.720 21.676 1.00 45.25 98 LEU A C 1
ATOM 774 O O . LEU A 1 98 ? -11.839 1.311 20.778 1.00 45.25 98 LEU A O 1
ATOM 778 N N . ASP A 1 99 ? -12.827 3.025 21.841 1.00 43.41 99 ASP A N 1
ATOM 779 C CA . ASP A 1 99 ? -12.208 4.090 21.028 1.00 43.41 99 ASP A CA 1
ATOM 780 C C . ASP A 1 99 ? -10.669 4.126 21.211 1.00 43.41 99 ASP A C 1
ATOM 782 O O . ASP A 1 99 ? -9.949 4.498 20.281 1.00 43.41 99 ASP A O 1
ATOM 786 N N . VAL A 1 100 ? -10.136 3.683 22.362 1.00 42.44 100 VAL A N 1
ATOM 787 C CA . VAL A 1 100 ? -8.683 3.522 22.613 1.00 42.44 100 VAL A CA 1
ATOM 788 C C . VAL A 1 100 ? -8.096 2.252 21.971 1.00 42.44 100 VAL A C 1
ATOM 790 O O . VAL A 1 100 ? -6.910 2.226 21.635 1.00 42.44 100 VAL A O 1
ATOM 793 N N . ALA A 1 101 ? -8.894 1.200 21.773 1.00 45.78 101 ALA A N 1
ATOM 794 C CA . ALA A 1 101 ? -8.426 -0.100 21.277 1.00 45.78 101 ALA A CA 1
ATOM 795 C C . ALA A 1 101 ? -8.356 -0.212 19.741 1.00 45.78 101 ALA A C 1
ATOM 797 O O . ALA A 1 101 ? -7.786 -1.171 19.216 1.00 45.78 101 ALA A O 1
ATOM 798 N N . ASP A 1 102 ? -8.931 0.744 19.012 1.00 58.28 102 ASP A N 1
ATOM 799 C CA . ASP A 1 102 ? -9.256 0.582 17.598 1.00 58.28 102 ASP A CA 1
ATOM 800 C C . ASP A 1 102 ? -8.381 1.453 16.685 1.00 58.28 102 ASP A C 1
ATOM 802 O O . ASP A 1 102 ? -8.662 2.612 16.391 1.00 58.28 102 ASP A O 1
ATOM 806 N N . THR A 1 103 ? -7.290 0.881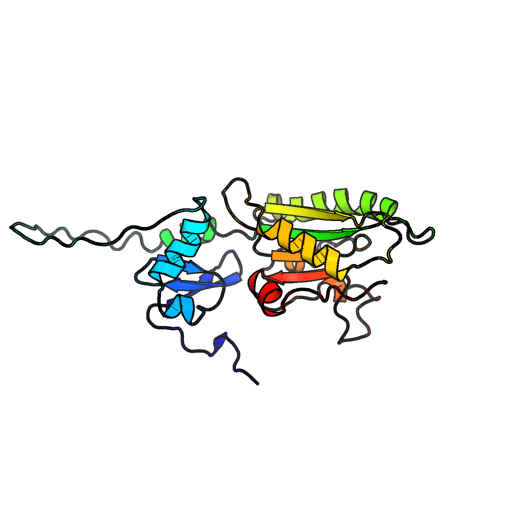 16.183 1.00 68.19 103 THR A N 1
ATOM 807 C CA . THR A 1 103 ? -6.222 1.628 15.503 1.00 68.19 103 THR A CA 1
ATOM 808 C C . THR A 1 103 ? -5.873 1.014 14.147 1.00 68.19 103 THR A C 1
ATOM 810 O O . THR A 1 103 ? -5.587 -0.176 14.062 1.00 68.19 103 THR A O 1
ATOM 813 N N . THR A 1 104 ? -5.880 1.817 13.078 1.00 80.25 104 THR A N 1
ATOM 814 C CA . THR A 1 104 ? -5.662 1.340 11.700 1.00 80.25 104 THR A CA 1
ATOM 815 C C . THR A 1 104 ? -4.278 0.706 11.526 1.00 80.25 104 THR A C 1
ATOM 817 O O . THR A 1 104 ? -3.271 1.388 11.722 1.00 80.25 104 THR A O 1
ATOM 820 N N . SER A 1 105 ? -4.214 -0.551 11.075 1.00 89.81 105 SER A N 1
ATOM 821 C CA . SER A 1 105 ? -2.959 -1.206 10.670 1.00 89.81 105 SER A CA 1
ATOM 822 C C . SER A 1 105 ? -2.805 -1.222 9.138 1.00 89.81 105 SER A C 1
ATOM 824 O O . SER A 1 105 ? -3.744 -1.597 8.425 1.00 89.81 105 SER A O 1
ATOM 826 N N . VAL A 1 106 ? -1.649 -0.780 8.616 1.00 94.62 106 VAL A N 1
ATOM 827 C CA . VAL A 1 106 ? -1.439 -0.499 7.176 1.00 94.62 106 VAL A CA 1
ATOM 828 C C . VAL A 1 106 ? -0.364 -1.385 6.529 1.00 94.62 106 VAL A C 1
ATOM 830 O O . VAL A 1 106 ? 0.820 -1.314 6.863 1.00 94.62 106 VAL A O 1
ATOM 833 N N . ALA A 1 107 ? -0.746 -2.130 5.490 1.00 97.75 107 ALA A N 1
ATOM 834 C CA . ALA A 1 107 ? 0.179 -2.831 4.603 1.00 97.75 107 ALA A CA 1
ATOM 835 C C . ALA A 1 107 ? 0.465 -2.002 3.340 1.00 97.75 107 ALA A C 1
ATOM 837 O O . ALA A 1 10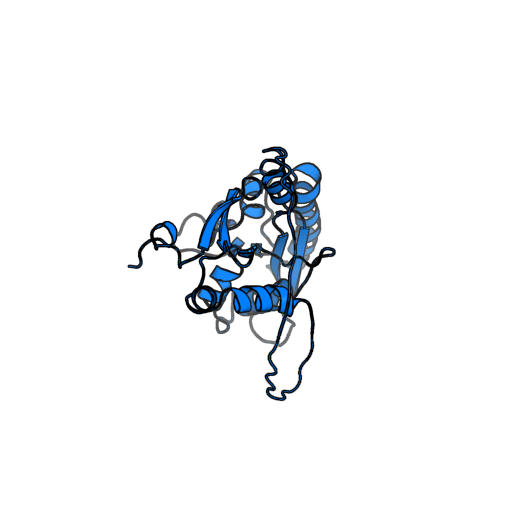7 ? -0.433 -1.785 2.525 1.00 97.75 107 ALA A O 1
ATOM 838 N N . ILE A 1 108 ? 1.720 -1.595 3.129 1.00 98.69 108 ILE A N 1
ATOM 839 C CA . ILE A 1 108 ? 2.184 -1.065 1.837 1.00 98.69 108 ILE A CA 1
ATOM 840 C C . ILE A 1 108 ? 2.713 -2.228 1.003 1.00 98.69 108 ILE A C 1
ATOM 842 O O . ILE A 1 108 ? 3.609 -2.939 1.453 1.00 98.69 108 ILE A O 1
ATOM 846 N N . ILE A 1 109 ? 2.191 -2.422 -0.204 1.00 98.88 109 ILE 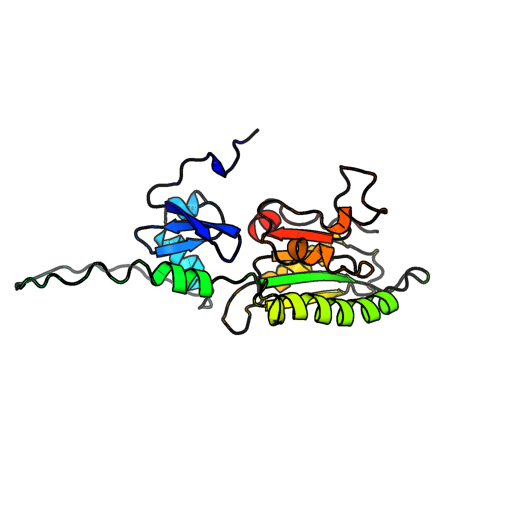A N 1
ATOM 847 C CA . ILE A 1 109 ? 2.582 -3.509 -1.108 1.00 98.88 109 ILE A CA 1
ATOM 848 C C . ILE A 1 109 ? 3.180 -2.903 -2.375 1.00 98.88 109 ILE A C 1
ATOM 850 O O . ILE A 1 109 ? 2.482 -2.240 -3.143 1.00 98.88 109 ILE A O 1
ATOM 854 N N . VAL A 1 110 ? 4.470 -3.156 -2.587 1.00 98.75 110 VAL A N 1
ATOM 855 C CA . VAL A 1 110 ? 5.269 -2.583 -3.674 1.00 98.75 110 VAL A CA 1
ATOM 856 C C . VAL A 1 110 ? 5.675 -3.697 -4.639 1.00 98.75 110 VAL A C 1
ATOM 858 O O . VAL A 1 110 ? 6.437 -4.578 -4.241 1.00 98.75 110 VAL A O 1
ATOM 861 N N . PRO A 1 111 ? 5.202 -3.700 -5.895 1.00 98.06 111 PRO A N 1
ATOM 862 C CA . PRO A 1 111 ? 5.644 -4.656 -6.897 1.00 98.06 111 PRO A CA 1
ATOM 863 C C . PRO A 1 111 ? 7.004 -4.186 -7.433 1.00 98.06 111 PRO A C 1
ATOM 865 O O . PRO A 1 111 ? 7.141 -3.043 -7.871 1.00 98.06 111 PRO A O 1
ATOM 868 N N . PHE A 1 112 ? 8.018 -5.046 -7.395 1.00 97.50 112 PHE A N 1
ATOM 869 C CA . PHE A 1 112 ? 9.400 -4.651 -7.670 1.00 97.50 112 PHE A CA 1
ATOM 870 C C . PHE A 1 112 ? 10.100 -5.601 -8.644 1.00 97.50 112 PHE A C 1
ATOM 872 O O . PHE A 1 112 ? 9.882 -6.809 -8.601 1.00 97.50 112 PHE A O 1
ATOM 879 N N . ARG A 1 113 ? 10.938 -5.042 -9.524 1.00 95.25 113 ARG A N 1
ATOM 880 C CA . ARG A 1 113 ? 12.000 -5.735 -10.269 1.00 95.25 113 ARG A CA 1
ATOM 881 C C . ARG A 1 113 ? 12.872 -4.695 -10.972 1.00 95.25 113 ARG A C 1
ATOM 883 O O . ARG A 1 113 ? 12.323 -3.786 -11.596 1.00 95.25 113 ARG A O 1
ATOM 890 N N . ASP A 1 114 ? 14.193 -4.850 -10.934 1.00 90.56 114 ASP A N 1
ATOM 891 C CA . ASP A 1 114 ? 15.138 -3.914 -11.557 1.00 90.56 114 ASP A CA 1
ATOM 892 C C . ASP A 1 114 ? 15.900 -4.551 -12.732 1.00 90.56 114 ASP A C 1
ATOM 894 O O . ASP A 1 114 ? 17.026 -5.010 -12.594 1.00 90.56 114 ASP A O 1
ATOM 898 N N . LEU A 1 115 ? 15.249 -4.618 -13.900 1.00 84.12 115 LEU A N 1
ATOM 899 C CA . LEU A 1 115 ? 15.848 -5.134 -15.149 1.00 84.12 115 LEU A CA 1
ATOM 900 C C . LEU A 1 115 ? 15.875 -4.105 -16.292 1.00 84.12 115 LEU A C 1
ATOM 902 O O . LEU A 1 115 ? 16.391 -4.386 -17.373 1.00 84.12 115 LEU A O 1
ATOM 906 N N . HIS A 1 116 ? 15.283 -2.925 -16.104 1.00 77.19 116 HIS A N 1
ATOM 907 C CA . HIS A 1 116 ? 15.125 -1.944 -17.174 1.00 77.19 116 HIS A CA 1
ATOM 908 C C . HIS A 1 116 ? 16.190 -0.857 -17.040 1.00 77.19 116 HIS A C 1
ATOM 910 O O . HIS A 1 116 ? 16.067 0.009 -16.182 1.00 77.19 116 HIS A O 1
ATOM 916 N N . LYS A 1 117 ? 17.206 -0.866 -17.913 1.00 75.44 117 LYS A N 1
ATOM 917 C CA . LYS A 1 117 ? 18.399 0.006 -17.818 1.00 75.44 117 LYS A CA 1
ATOM 918 C C . LYS A 1 117 ? 18.091 1.494 -17.582 1.00 75.44 117 LYS A C 1
ATOM 920 O O . LYS A 1 117 ? 18.831 2.167 -16.876 1.00 75.44 117 LYS A O 1
ATOM 925 N N . GLU A 1 118 ? 16.999 1.995 -18.158 1.00 77.94 118 GLU A N 1
ATOM 926 C CA . GLU A 1 118 ? 16.549 3.390 -18.013 1.00 77.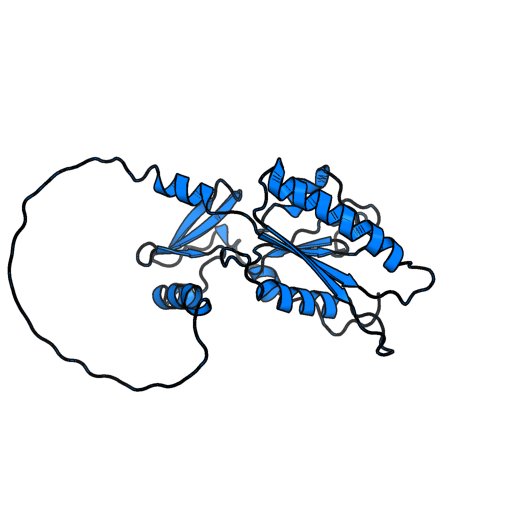94 118 GLU A CA 1
ATOM 927 C C . GLU A 1 118 ? 15.650 3.641 -16.787 1.00 77.94 118 GLU A C 1
ATOM 929 O O . GLU A 1 118 ? 15.609 4.757 -16.274 1.00 77.94 118 GLU A O 1
ATOM 934 N N . GLN A 1 119 ? 14.917 2.631 -16.301 1.00 79.88 119 GLN A N 1
ATOM 935 C CA . GLN A 1 119 ? 14.075 2.766 -15.109 1.00 79.88 119 GLN A CA 1
ATOM 936 C C . GLN A 1 119 ? 14.848 2.199 -13.929 1.00 79.88 119 GLN A C 1
ATOM 938 O O . GLN A 1 119 ? 14.717 1.023 -13.610 1.00 79.88 119 GLN A O 1
ATOM 943 N N . LYS A 1 120 ? 15.643 3.048 -13.285 1.00 88.56 120 LYS A N 1
ATOM 944 C CA . LYS A 1 120 ? 16.531 2.676 -12.183 1.00 88.56 120 LYS A CA 1
ATOM 945 C C . LYS A 1 120 ? 15.761 2.317 -10.902 1.00 88.56 120 LYS A C 1
ATOM 947 O O . LYS A 1 120 ? 15.706 3.094 -9.945 1.00 88.56 120 LYS A O 1
ATOM 952 N N . ARG A 1 121 ? 15.101 1.158 -10.872 1.00 92.12 121 ARG A N 1
ATOM 953 C CA . ARG A 1 121 ? 14.182 0.791 -9.787 1.00 92.12 121 ARG A CA 1
ATOM 954 C C . ARG A 1 121 ? 14.931 0.593 -8.472 1.00 92.12 121 ARG A C 1
ATOM 956 O O . ARG A 1 121 ? 14.359 0.952 -7.447 1.00 92.12 121 ARG A O 1
ATOM 963 N N . SER A 1 122 ? 16.192 0.151 -8.468 1.00 94.31 122 SER A N 1
ATOM 964 C CA . SER A 1 122 ? 16.991 0.087 -7.231 1.00 94.31 122 SER A CA 1
ATOM 965 C C . SER A 1 122 ? 17.286 1.467 -6.628 1.00 94.31 122 SER A C 1
ATOM 967 O O . SER A 1 122 ? 17.183 1.618 -5.413 1.00 94.31 122 SER A O 1
ATOM 969 N N . GLU A 1 123 ? 17.567 2.498 -7.439 1.00 95.69 123 GLU A N 1
ATOM 970 C CA . GLU A 1 123 ? 17.736 3.881 -6.941 1.00 95.69 123 GLU A CA 1
ATOM 971 C C . GLU A 1 123 ? 16.416 4.428 -6.363 1.00 95.69 123 GLU A C 1
ATOM 973 O O . GLU A 1 123 ? 16.399 5.045 -5.290 1.00 95.69 123 GLU A O 1
ATOM 978 N N . HIS A 1 124 ? 15.284 4.129 -7.014 1.00 96.69 124 HIS A N 1
ATOM 979 C CA . HIS A 1 124 ? 13.960 4.434 -6.466 1.00 96.69 124 HIS A CA 1
ATOM 980 C C . HIS A 1 124 ? 13.707 3.698 -5.142 1.00 96.69 124 HIS A C 1
ATOM 982 O O . HIS A 1 124 ? 13.293 4.331 -4.177 1.00 96.69 124 HIS A O 1
ATOM 988 N N . LEU A 1 125 ? 14.005 2.396 -5.046 1.00 97.75 125 LEU A N 1
ATOM 989 C CA . LEU A 1 125 ? 13.796 1.601 -3.829 1.00 97.75 125 LEU A CA 1
ATOM 990 C C . LEU A 1 125 ? 14.653 2.096 -2.655 1.00 97.75 125 LEU A C 1
ATOM 992 O O . LEU A 1 125 ? 14.144 2.228 -1.538 1.00 97.75 125 LEU A O 1
ATOM 996 N N . ALA A 1 126 ? 15.919 2.427 -2.921 1.00 97.75 126 ALA A N 1
ATOM 997 C CA . A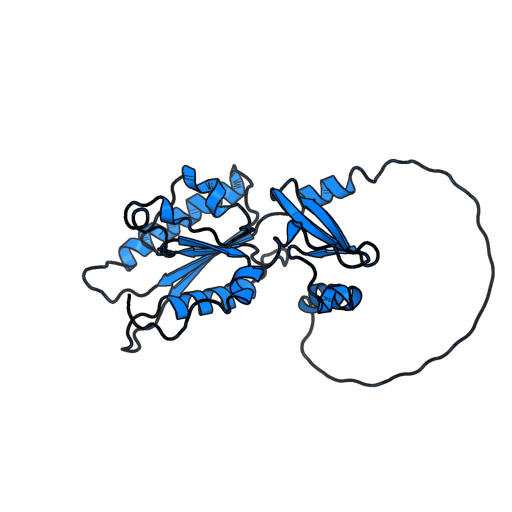LA A 1 126 ? 16.843 3.001 -1.945 1.00 97.75 126 ALA A CA 1
ATOM 998 C C . ALA A 1 126 ? 16.343 4.344 -1.383 1.00 97.75 126 ALA A C 1
ATOM 1000 O O . ALA A 1 126 ? 16.554 4.634 -0.207 1.00 97.75 126 ALA A O 1
ATOM 1001 N N . SER A 1 127 ? 15.624 5.130 -2.191 1.00 98.19 127 SER A N 1
ATOM 1002 C CA . SER A 1 127 ? 14.969 6.374 -1.762 1.00 98.19 127 SER A CA 1
ATOM 1003 C C . SER A 1 127 ? 13.635 6.113 -1.044 1.00 98.19 127 SER A C 1
ATOM 1005 O O . SER A 1 127 ? 13.315 6.742 -0.033 1.00 98.19 127 SER A O 1
ATOM 1007 N N . PHE A 1 128 ? 12.856 5.155 -1.550 1.00 98.69 128 PHE A N 1
ATOM 1008 C CA . PHE A 1 128 ? 11.499 4.832 -1.117 1.00 98.69 128 PHE A CA 1
ATOM 1009 C C . PHE A 1 128 ? 11.435 4.285 0.305 1.00 98.69 128 PHE A C 1
ATOM 1011 O O . PHE A 1 128 ? 10.660 4.782 1.120 1.00 98.69 128 PHE A O 1
ATOM 1018 N N . VAL A 1 129 ? 12.243 3.270 0.626 1.00 98.44 129 VAL A N 1
ATOM 1019 C CA . VAL A 1 129 ? 12.191 2.590 1.930 1.00 98.44 129 VAL A CA 1
ATOM 1020 C C . VAL A 1 129 ? 12.431 3.554 3.105 1.00 98.44 129 VAL A C 1
ATOM 1022 O O . VAL A 1 129 ? 11.556 3.624 3.974 1.00 98.44 129 VAL A O 1
ATOM 1025 N N . PRO A 1 130 ? 13.524 4.346 3.165 1.00 98.62 130 PRO A N 1
ATOM 1026 C CA . PRO A 1 130 ? 13.738 5.281 4.271 1.00 98.62 130 PRO A CA 1
ATOM 1027 C C . PRO A 1 130 ? 12.693 6.405 4.305 1.00 98.62 130 PRO A C 1
ATOM 1029 O O . PRO A 1 130 ? 12.261 6.800 5.392 1.00 98.62 130 PRO A O 1
ATOM 1032 N N . HIS A 1 131 ? 12.230 6.890 3.144 1.00 98.75 131 HIS A N 1
ATOM 1033 C CA . HIS A 1 131 ? 11.164 7.894 3.073 1.00 98.75 131 HIS A CA 1
ATOM 1034 C C . HIS A 1 131 ? 9.852 7.371 3.664 1.00 98.75 131 HIS A C 1
ATOM 1036 O O . HIS A 1 131 ? 9.265 8.016 4.533 1.00 98.75 131 HIS A O 1
ATOM 1042 N N . MET A 1 132 ? 9.419 6.176 3.259 1.00 98.69 132 MET A N 1
ATOM 1043 C CA . MET A 1 132 ? 8.174 5.565 3.725 1.00 98.69 132 MET A CA 1
ATOM 1044 C C . MET A 1 132 ? 8.228 5.156 5.196 1.00 98.69 132 MET A C 1
ATOM 1046 O O . MET A 1 132 ? 7.248 5.367 5.907 1.00 98.69 132 MET A O 1
ATOM 1050 N N . ILE A 1 133 ? 9.366 4.652 5.687 1.00 98.56 133 ILE A N 1
ATOM 1051 C CA . ILE A 1 133 ? 9.565 4.389 7.123 1.00 98.56 133 ILE A CA 1
ATOM 1052 C C . ILE A 1 133 ? 9.418 5.687 7.928 1.00 98.56 133 ILE A C 1
ATOM 1054 O O . ILE A 1 133 ? 8.707 5.707 8.932 1.00 98.56 133 ILE A O 1
ATOM 1058 N N . LYS A 1 134 ? 10.025 6.793 7.475 1.00 98.56 134 LYS A N 1
ATOM 1059 C CA . LYS A 1 134 ? 9.898 8.106 8.129 1.00 98.56 134 LYS A CA 1
ATOM 1060 C C . LYS A 1 134 ? 8.462 8.637 8.070 1.00 98.56 134 LYS A C 1
ATOM 1062 O O . LYS A 1 134 ? 7.958 9.141 9.072 1.00 98.56 134 LYS A O 1
ATOM 1067 N N . PHE A 1 135 ? 7.808 8.538 6.915 1.00 98.62 135 PHE A N 1
ATOM 1068 C CA . PHE A 1 135 ? 6.443 9.015 6.687 1.00 98.62 135 PHE A CA 1
ATOM 1069 C C . PHE A 1 135 ? 5.427 8.260 7.556 1.00 98.62 135 PHE A C 1
ATOM 1071 O O . PHE A 1 135 ? 4.764 8.870 8.396 1.00 98.62 135 PHE A O 1
ATOM 1078 N N . LEU A 1 136 ? 5.371 6.930 7.439 1.00 97.50 136 LEU A N 1
ATOM 1079 C CA . LEU A 1 136 ? 4.450 6.086 8.207 1.00 97.50 136 LEU A CA 1
ATOM 1080 C C . LEU A 1 136 ? 4.800 6.072 9.701 1.00 97.50 136 LEU A C 1
ATOM 1082 O O . LEU A 1 136 ? 3.904 6.113 10.539 1.00 97.50 136 LEU A O 1
ATOM 1086 N N . GLY A 1 137 ? 6.089 6.124 10.052 1.00 96.50 137 GLY A N 1
ATOM 1087 C CA . GLY A 1 137 ? 6.543 6.270 11.434 1.00 96.50 137 GLY A CA 1
ATOM 1088 C C . GLY A 1 137 ? 6.051 7.563 12.092 1.00 96.50 137 GLY A C 1
ATOM 1089 O O . GLY A 1 137 ? 5.667 7.536 13.260 1.00 96.50 137 GLY A O 1
ATOM 1090 N N . ASN A 1 138 ? 5.976 8.685 11.361 1.00 95.81 138 ASN A N 1
ATOM 1091 C CA . ASN A 1 138 ? 5.340 9.909 11.868 1.00 95.81 138 ASN A CA 1
ATOM 1092 C C . ASN A 1 138 ? 3.819 9.729 12.051 1.00 95.81 138 ASN A C 1
ATOM 1094 O O . ASN A 1 138 ? 3.297 10.150 13.085 1.00 95.81 138 ASN A O 1
ATOM 1098 N N . LEU A 1 139 ? 3.121 9.082 11.104 1.00 93.75 139 LEU A N 1
ATOM 1099 C CA . LEU A 1 139 ? 1.686 8.774 11.238 1.00 93.75 139 LEU A CA 1
ATOM 1100 C C . LEU A 1 139 ? 1.400 7.903 12.467 1.00 93.75 139 LEU A C 1
ATOM 1102 O O . LEU A 1 139 ? 0.415 8.140 13.161 1.00 93.75 139 LEU A O 1
ATOM 1106 N N . GLN A 1 140 ? 2.268 6.930 12.744 1.00 91.88 140 GLN A N 1
ATOM 1107 C CA . GLN A 1 140 ? 2.164 6.019 13.880 1.00 91.88 140 GLN A CA 1
ATOM 1108 C C . GLN A 1 140 ? 2.466 6.726 15.208 1.00 91.88 140 GLN A C 1
ATOM 1110 O O . GLN A 1 140 ? 1.651 6.729 16.125 1.00 91.88 140 GLN A O 1
ATOM 1115 N N . THR A 1 141 ? 3.643 7.349 15.319 1.00 90.25 141 THR A N 1
ATOM 1116 C CA . THR A 1 141 ? 4.192 7.784 16.617 1.00 90.25 141 THR A CA 1
ATOM 1117 C C . THR A 1 141 ? 3.848 9.220 16.998 1.00 90.25 141 THR A C 1
ATOM 1119 O O . THR A 1 141 ? 3.643 9.497 18.176 1.00 90.25 141 THR A O 1
ATOM 1122 N N . LYS A 1 142 ? 3.775 10.143 16.029 1.00 87.88 142 LYS A N 1
ATOM 1123 C CA . LYS A 1 142 ? 3.562 11.578 16.293 1.00 87.88 142 LYS A CA 1
ATOM 1124 C C . LYS A 1 142 ? 2.112 11.981 16.102 1.00 87.88 142 LYS A C 1
ATOM 1126 O O . LYS A 1 142 ? 1.543 12.665 16.944 1.00 87.88 142 LYS A O 1
ATOM 1131 N N . GLU A 1 143 ? 1.518 11.553 14.993 1.00 86.88 143 GLU A N 1
ATOM 1132 C CA . GLU A 1 143 ? 0.143 11.918 14.645 1.00 86.88 143 GLU A CA 1
ATOM 1133 C C . GLU A 1 143 ? -0.884 10.913 15.185 1.00 86.88 143 GLU A C 1
ATOM 1135 O O . GLU A 1 143 ? -2.064 11.245 15.257 1.00 86.88 143 GLU A O 1
ATOM 1140 N N . ARG A 1 144 ? -0.439 9.714 15.601 1.00 85.88 144 ARG A N 1
ATOM 1141 C CA . ARG A 1 144 ? -1.263 8.629 16.171 1.00 85.88 144 ARG A CA 1
ATOM 1142 C C . ARG A 1 144 ? -2.478 8.272 15.301 1.00 85.88 144 ARG A C 1
ATOM 1144 O O . ARG A 1 144 ? -3.561 7.989 15.801 1.00 85.88 144 ARG A O 1
ATOM 1151 N N . ARG A 1 145 ? -2.290 8.303 13.976 1.00 86.06 145 ARG A N 1
ATOM 1152 C CA . ARG A 1 145 ? -3.323 8.040 12.958 1.00 86.06 145 ARG A CA 1
ATOM 1153 C C . ARG A 1 145 ? -3.378 6.578 12.499 1.00 86.06 145 ARG A C 1
ATOM 1155 O O . ARG A 1 145 ? -4.335 6.199 11.832 1.00 86.06 145 ARG A O 1
ATOM 1162 N N . ILE A 1 146 ? -2.349 5.791 12.815 1.00 89.81 146 ILE A N 1
ATOM 1163 C CA . ILE A 1 146 ? -2.229 4.346 12.555 1.00 89.81 146 ILE A CA 1
ATOM 1164 C C . ILE A 1 146 ? -1.569 3.683 13.777 1.00 89.81 146 ILE A C 1
ATOM 1166 O O . ILE A 1 146 ? -0.771 4.335 14.449 1.00 89.81 146 ILE A O 1
ATOM 1170 N N . SER A 1 147 ? -1.860 2.416 14.080 1.00 87.50 147 SER A N 1
ATOM 1171 C CA . SER A 1 147 ? -1.157 1.671 15.150 1.00 87.50 147 SER A CA 1
ATOM 1172 C C . SER A 1 147 ? 0.143 1.055 14.695 1.00 87.50 147 SER A C 1
ATOM 1174 O O . SER A 1 147 ? 1.100 0.988 15.463 1.00 87.50 147 SER A O 1
ATOM 1176 N N . ASP A 1 148 ? 0.149 0.535 13.475 1.00 90.56 148 ASP A N 1
ATOM 1177 C CA . ASP A 1 148 ? 1.215 -0.300 12.949 1.00 90.56 148 ASP A CA 1
ATOM 1178 C C . ASP A 1 148 ? 1.239 -0.197 11.428 1.00 90.56 148 ASP A C 1
ATOM 1180 O O . ASP A 1 148 ? 0.223 0.080 10.781 1.00 90.56 148 ASP A O 1
ATOM 1184 N N . PHE A 1 149 ? 2.404 -0.443 10.846 1.00 94.81 149 PHE A N 1
ATOM 1185 C CA . PHE A 1 149 ? 2.543 -0.538 9.405 1.00 94.81 149 PHE A CA 1
ATOM 1186 C C . PHE A 1 149 ? 3.610 -1.552 9.021 1.00 94.81 149 PHE A C 1
ATOM 1188 O O . PHE A 1 149 ? 4.573 -1.803 9.748 1.00 94.81 149 PHE A O 1
ATOM 1195 N N . ARG A 1 150 ? 3.476 -2.118 7.823 1.00 96.56 150 ARG A N 1
ATOM 1196 C CA . ARG A 1 150 ? 4.528 -2.944 7.233 1.00 96.56 150 ARG A CA 1
ATOM 1197 C C . ARG A 1 150 ? 4.628 -2.707 5.736 1.00 96.56 150 ARG A C 1
ATOM 1199 O O . ARG A 1 150 ? 3.622 -2.639 5.035 1.00 96.56 150 ARG A O 1
ATOM 1206 N N . ILE A 1 151 ? 5.863 -2.585 5.263 1.00 98.38 151 ILE A N 1
ATOM 1207 C CA . ILE A 1 151 ? 6.193 -2.435 3.847 1.00 98.38 151 ILE A CA 1
ATOM 1208 C C . ILE A 1 151 ? 6.594 -3.813 3.317 1.00 98.38 151 ILE A C 1
ATOM 1210 O O . ILE A 1 151 ? 7.465 -4.472 3.882 1.00 98.38 151 ILE A O 1
ATOM 1214 N N . TYR A 1 152 ? 5.941 -4.242 2.243 1.00 98.56 152 TYR A N 1
ATOM 1215 C CA . TYR A 1 152 ? 6.173 -5.499 1.547 1.00 98.56 152 TYR A CA 1
ATOM 1216 C C . TYR A 1 152 ? 6.703 -5.179 0.151 1.00 98.56 152 TYR A C 1
ATOM 1218 O O . TYR A 1 152 ? 5.939 -4.789 -0.732 1.00 98.56 152 TYR A O 1
ATOM 1226 N N . ILE A 1 153 ? 8.012 -5.336 -0.041 1.00 98.62 153 ILE A N 1
ATOM 1227 C CA . ILE A 1 153 ? 8.624 -5.309 -1.370 1.00 98.62 153 ILE A CA 1
ATOM 1228 C C . ILE A 1 153 ? 8.441 -6.704 -1.969 1.00 98.62 153 ILE A C 1
ATOM 1230 O O . ILE A 1 153 ? 8.946 -7.685 -1.428 1.00 98.62 153 ILE A O 1
ATOM 1234 N N . VAL A 1 154 ? 7.652 -6.801 -3.037 1.00 98.56 154 VAL A N 1
ATOM 1235 C CA . VAL A 1 154 ? 7.329 -8.060 -3.714 1.00 98.56 154 VAL A CA 1
ATOM 1236 C C . VAL A 1 154 ? 8.120 -8.113 -5.008 1.00 98.56 154 VAL A C 1
ATOM 1238 O O . VAL A 1 154 ? 7.689 -7.603 -6.044 1.00 98.56 154 VAL A O 1
ATOM 1241 N N . GLU A 1 155 ? 9.308 -8.695 -4.916 1.00 97.75 155 GLU A N 1
ATOM 1242 C CA . GLU A 1 155 ? 10.221 -8.826 -6.040 1.00 97.75 155 GLU A CA 1
ATOM 1243 C C . GLU A 1 155 ? 9.801 -9.964 -6.982 1.00 97.75 155 GLU A C 1
ATOM 1245 O O . GLU A 1 155 ? 9.541 -11.089 -6.550 1.00 97.75 155 GLU A O 1
ATOM 1250 N N . GLN A 1 156 ? 9.740 -9.679 -8.284 1.00 97.25 156 GLN A N 1
ATOM 1251 C CA . GLN A 1 156 ? 9.712 -10.715 -9.311 1.00 97.25 156 GLN A CA 1
ATOM 1252 C C . GLN A 1 156 ? 11.150 -11.113 -9.643 1.00 97.25 156 GLN A C 1
ATOM 1254 O O . GLN A 1 156 ? 11.952 -10.266 -10.026 1.00 97.25 156 GLN A O 1
ATOM 1259 N N . SER A 1 157 ? 11.453 -12.407 -9.562 1.00 95.12 157 SER A N 1
ATOM 1260 C CA . SER A 1 157 ? 12.730 -12.958 -10.019 1.00 95.12 157 SER A CA 1
ATOM 1261 C C . SER A 1 157 ? 12.982 -12.674 -11.505 1.00 95.12 157 SER A C 1
ATOM 1263 O O . SER A 1 157 ? 12.044 -12.486 -12.292 1.00 95.12 157 SER A O 1
ATOM 1265 N N . ASP A 1 158 ? 14.245 -12.716 -11.923 1.00 93.12 158 ASP A N 1
ATOM 1266 C CA . ASP A 1 158 ? 14.578 -12.767 -13.345 1.00 93.12 158 ASP A CA 1
ATOM 1267 C C . ASP A 1 158 ? 14.356 -14.187 -13.894 1.00 93.12 158 ASP A C 1
ATOM 1269 O O . ASP A 1 158 ? 15.258 -15.013 -13.980 1.00 93.12 158 ASP A O 1
ATOM 1273 N N . ASP A 1 159 ? 13.092 -14.496 -14.188 1.00 92.56 159 ASP A N 1
ATOM 1274 C CA . ASP A 1 159 ? 12.642 -15.762 -14.775 1.00 92.56 159 ASP A CA 1
ATOM 1275 C C . ASP A 1 159 ? 12.493 -15.685 -16.307 1.00 92.56 159 ASP A C 1
ATOM 1277 O O . ASP A 1 159 ? 11.764 -16.480 -16.905 1.00 92.56 159 ASP A O 1
ATOM 1281 N N . GLY A 1 160 ? 13.105 -14.677 -16.942 1.00 93.25 160 GLY A N 1
ATOM 1282 C CA . GLY A 1 160 ? 12.968 -14.384 -18.373 1.00 93.25 160 GLY A CA 1
ATOM 1283 C C . GLY A 1 160 ? 11.576 -13.897 -18.806 1.00 93.25 160 GLY A C 1
ATOM 1284 O O . GLY A 1 160 ? 11.385 -13.532 -19.967 1.00 93.25 160 GLY A O 1
ATOM 1285 N N . ARG A 1 161 ? 10.578 -13.853 -17.910 1.00 94.19 161 ARG A N 1
ATOM 1286 C CA . ARG A 1 161 ? 9.237 -13.344 -18.235 1.00 94.19 161 ARG A CA 1
ATOM 1287 C C . ARG A 1 161 ? 9.192 -11.823 -18.131 1.00 94.19 161 ARG A C 1
ATOM 1289 O O . ARG A 1 161 ? 9.948 -11.199 -17.382 1.00 94.19 161 ARG A O 1
ATOM 1296 N N . LYS A 1 162 ? 8.239 -11.206 -18.837 1.00 95.31 162 LYS A N 1
ATOM 1297 C CA . LYS A 1 162 ? 7.891 -9.786 -18.646 1.00 95.31 162 LYS A CA 1
ATOM 1298 C C . LYS A 1 162 ? 7.467 -9.520 -17.193 1.00 95.31 162 LYS A C 1
ATOM 1300 O O . LYS A 1 162 ? 7.131 -10.444 -16.452 1.00 95.31 162 LYS A O 1
ATOM 1305 N N . PHE A 1 163 ? 7.485 -8.255 -16.788 1.00 95.75 163 PHE A N 1
ATOM 1306 C CA . PHE A 1 163 ? 7.005 -7.871 -15.464 1.00 95.75 163 PHE A CA 1
ATOM 1307 C C . PHE A 1 163 ? 5.497 -8.141 -15.342 1.00 95.75 163 PHE A C 1
ATOM 1309 O O . PHE A 1 163 ? 4.774 -8.044 -16.334 1.00 95.75 163 PHE A O 1
ATOM 1316 N N . ASN A 1 164 ? 5.015 -8.508 -14.155 1.00 97.44 164 ASN A N 1
ATOM 1317 C CA . ASN A 1 164 ? 3.591 -8.744 -13.910 1.00 97.44 164 ASN A CA 1
ATOM 1318 C C . ASN A 1 164 ? 3.149 -8.045 -12.622 1.00 97.44 164 ASN A C 1
ATOM 1320 O O . ASN A 1 164 ? 3.035 -8.656 -11.554 1.00 97.44 164 ASN A O 1
ATOM 1324 N N . ARG A 1 165 ? 2.892 -6.736 -12.743 1.00 97.12 165 ARG A N 1
ATOM 1325 C CA . ARG A 1 165 ? 2.483 -5.867 -11.632 1.00 97.12 165 ARG A CA 1
ATOM 1326 C C . ARG A 1 165 ? 1.295 -6.458 -10.866 1.00 97.12 165 ARG A C 1
ATOM 1328 O O . ARG A 1 165 ? 1.379 -6.631 -9.656 1.00 97.12 165 ARG A O 1
ATOM 1335 N N . GLY A 1 166 ? 0.218 -6.828 -11.565 1.00 97.94 166 GLY A N 1
ATOM 1336 C CA . GLY A 1 166 ? -1.011 -7.347 -10.948 1.00 97.94 166 GLY A CA 1
ATOM 1337 C C . GLY A 1 166 ? -0.784 -8.607 -10.105 1.00 97.94 166 GLY A C 1
ATOM 1338 O O . GLY A 1 166 ? -1.245 -8.685 -8.964 1.00 97.94 166 GLY A O 1
ATOM 1339 N N . LYS A 1 167 ? -0.002 -9.564 -10.619 1.00 98.31 167 LYS A N 1
ATOM 1340 C CA . LYS A 1 167 ? 0.324 -10.805 -9.905 1.00 98.31 167 LYS A CA 1
ATOM 1341 C C . LYS A 1 167 ? 1.174 -10.563 -8.656 1.00 98.31 167 LYS A C 1
ATOM 1343 O O . LYS A 1 167 ? 0.925 -11.196 -7.633 1.00 98.31 167 LYS A O 1
ATOM 1348 N N . LEU A 1 168 ? 2.126 -9.629 -8.697 1.00 98.56 168 LEU A N 1
ATOM 1349 C CA . LEU A 1 168 ? 2.935 -9.270 -7.523 1.00 98.56 168 LEU A CA 1
ATOM 1350 C C . LEU A 1 168 ? 2.098 -8.580 -6.440 1.00 98.56 168 LEU A C 1
ATOM 1352 O O . LEU A 1 168 ? 2.230 -8.911 -5.265 1.00 98.56 168 LEU A O 1
ATOM 1356 N N . LEU A 1 169 ? 1.178 -7.690 -6.823 1.00 98.62 169 LEU A N 1
ATOM 1357 C CA . LEU A 1 169 ? 0.250 -7.061 -5.877 1.00 98.62 169 LEU A CA 1
ATOM 1358 C C . LEU A 1 169 ? -0.670 -8.099 -5.206 1.00 98.62 169 LEU A C 1
ATOM 1360 O O . LEU A 1 169 ? -0.867 -8.046 -3.991 1.00 98.62 169 LEU A O 1
ATOM 1364 N N . ASN A 1 170 ? -1.154 -9.096 -5.960 1.00 98.69 170 ASN A N 1
ATOM 1365 C CA . ASN A 1 170 ? -1.898 -10.238 -5.412 1.00 98.69 170 ASN A CA 1
ATOM 1366 C C . ASN A 1 170 ? -1.065 -11.063 -4.419 1.00 98.69 170 ASN A C 1
ATOM 1368 O O . ASN A 1 170 ? -1.539 -11.350 -3.322 1.00 98.69 170 ASN A O 1
ATOM 1372 N N . ILE A 1 171 ? 0.176 -11.419 -4.772 1.00 98.62 171 ILE A N 1
ATOM 1373 C CA . ILE A 1 171 ? 1.094 -12.156 -3.886 1.00 98.62 171 ILE A CA 1
ATOM 1374 C C . ILE A 1 171 ? 1.343 -11.359 -2.597 1.00 98.62 171 ILE A C 1
ATOM 1376 O O . ILE A 1 171 ? 1.224 -11.907 -1.500 1.00 98.62 171 ILE A O 1
ATOM 1380 N N . GLY A 1 172 ? 1.610 -10.056 -2.714 1.00 98.62 172 GLY A N 1
ATOM 1381 C CA . GLY A 1 172 ? 1.791 -9.158 -1.576 1.00 98.62 172 GLY A CA 1
ATOM 1382 C C . GLY A 1 172 ? 0.567 -9.083 -0.669 1.00 98.62 172 GLY A C 1
ATOM 1383 O O . GLY A 1 172 ? 0.714 -9.170 0.548 1.00 98.62 172 GLY A O 1
ATOM 1384 N N . PHE A 1 173 ? -0.643 -9.003 -1.232 1.00 98.44 173 PHE A N 1
ATOM 1385 C CA . PHE A 1 173 ? -1.891 -9.042 -0.461 1.00 98.44 173 PHE A CA 1
ATOM 1386 C C . PHE A 1 173 ? -2.049 -10.362 0.301 1.00 98.44 173 PHE A C 1
ATOM 1388 O O . PHE A 1 173 ? -2.397 -10.372 1.484 1.00 98.44 173 PHE A O 1
ATOM 1395 N N . ASP A 1 174 ? -1.761 -11.480 -0.363 1.00 97.44 174 ASP A N 1
ATOM 1396 C CA . ASP A 1 174 ? -1.869 -12.822 0.203 1.00 97.44 174 ASP A CA 1
ATOM 1397 C C . ASP A 1 174 ? -0.859 -13.096 1.322 1.00 97.44 174 ASP A C 1
ATOM 1399 O O . ASP A 1 174 ? -1.182 -13.833 2.258 1.00 97.44 174 ASP A O 1
ATOM 1403 N N . VAL A 1 175 ? 0.329 -12.488 1.262 1.00 97.25 175 VAL A N 1
ATOM 1404 C CA . VAL A 1 175 ? 1.320 -12.484 2.349 1.00 97.25 175 VAL A CA 1
ATOM 1405 C C . VAL A 1 175 ? 0.881 -11.537 3.470 1.00 97.25 175 VAL A C 1
ATOM 1407 O O . VAL A 1 175 ? 0.775 -11.952 4.626 1.00 97.25 175 VAL A O 1
ATOM 1410 N N . ALA A 1 176 ? 0.565 -10.282 3.145 1.00 96.56 176 ALA A N 1
ATOM 1411 C CA . ALA A 1 176 ? 0.243 -9.246 4.122 1.00 96.56 176 ALA A CA 1
ATOM 1412 C C . ALA A 1 176 ? -0.992 -9.592 4.966 1.00 96.56 176 ALA A C 1
ATOM 1414 O O . ALA A 1 176 ? -0.949 -9.477 6.187 1.00 96.56 176 ALA A O 1
ATOM 1415 N N . ARG A 1 177 ? -2.069 -10.118 4.365 1.00 92.56 177 ARG A N 1
ATOM 1416 C CA . ARG A 1 177 ? -3.307 -10.477 5.091 1.00 92.56 177 ARG A CA 1
ATOM 1417 C C . ARG A 1 177 ? -3.152 -11.641 6.082 1.00 92.56 177 ARG A C 1
ATOM 1419 O O . ARG A 1 177 ? -4.043 -11.862 6.902 1.00 92.56 177 ARG A O 1
ATOM 1426 N N . LYS A 1 178 ? -2.077 -12.431 5.955 1.00 90.56 178 LYS A N 1
ATOM 1427 C CA . LYS A 1 178 ? -1.737 -13.546 6.859 1.00 90.56 178 LYS A CA 1
ATOM 1428 C C . LYS A 1 178 ? -0.852 -13.090 8.018 1.00 90.56 178 LYS A C 1
ATOM 1430 O O . LYS A 1 178 ? -0.792 -13.779 9.032 1.00 90.56 178 LYS A O 1
ATOM 1435 N N . HIS A 1 179 ? -0.178 -11.949 7.879 1.00 86.06 179 HIS A N 1
ATOM 1436 C CA . HIS A 1 179 ? 0.644 -11.384 8.936 1.00 86.06 179 HIS A CA 1
ATOM 1437 C C . HIS A 1 179 ? -0.226 -10.913 10.108 1.00 86.06 179 HIS A C 1
ATOM 1439 O O . HIS A 1 179 ? -1.218 -10.210 9.909 1.00 86.06 179 HIS A O 1
ATOM 1445 N N . LYS A 1 180 ? 0.182 -11.284 11.325 1.00 78.31 180 LYS A N 1
ATOM 1446 C CA . LYS A 1 180 ? -0.328 -10.724 12.577 1.00 78.31 180 LYS A CA 1
ATOM 1447 C C . LYS A 1 180 ? 0.752 -9.824 13.180 1.00 78.31 180 LYS A C 1
ATOM 1449 O O . LYS A 1 180 ? 1.910 -10.229 13.249 1.00 78.31 180 LYS A O 1
ATOM 1454 N N . SER A 1 181 ? 0.384 -8.620 13.596 1.00 68.06 181 SER A N 1
ATOM 1455 C CA . SER A 1 181 ? 1.224 -7.719 14.397 1.00 68.06 181 SER A CA 1
ATOM 1456 C C . SER A 1 181 ? 1.486 -8.298 15.800 1.00 68.06 181 SER A C 1
ATOM 1458 O O . SER A 1 181 ? 0.954 -9.346 16.176 1.00 68.06 181 SER A O 1
ATOM 1460 N N . LYS A 1 182 ? 2.290 -7.600 16.616 1.00 61.16 182 LYS A N 1
ATOM 1461 C CA . LYS A 1 182 ? 2.660 -8.043 17.978 1.00 61.16 182 LYS A CA 1
ATOM 1462 C C . LYS A 1 182 ? 1.463 -8.268 18.917 1.00 61.16 182 LYS A C 1
ATOM 1464 O O . LYS A 1 182 ? 1.551 -9.112 19.799 1.00 61.16 182 LYS A O 1
ATOM 1469 N N . ASN A 1 183 ? 0.361 -7.542 18.724 1.00 64.00 183 ASN A N 1
ATOM 1470 C CA . ASN A 1 183 ? -0.899 -7.687 19.468 1.00 64.00 183 ASN A CA 1
ATOM 1471 C C . ASN A 1 183 ? -1.906 -8.643 18.786 1.00 64.00 183 ASN A C 1
ATOM 1473 O O . ASN A 1 183 ? -3.067 -8.692 19.176 1.00 64.00 183 ASN A O 1
ATOM 1477 N N . GLY A 1 184 ? -1.495 -9.392 17.755 1.00 68.56 184 GLY A N 1
ATOM 1478 C CA . GLY A 1 184 ? -2.355 -10.338 17.033 1.00 68.56 184 GLY A CA 1
ATOM 1479 C C . GLY A 1 184 ? -3.264 -9.714 15.965 1.00 68.56 184 GLY A C 1
ATOM 1480 O O . GLY A 1 184 ? -3.939 -10.457 15.246 1.00 68.56 184 GLY A O 1
ATOM 1481 N N . GLN A 1 185 ? -3.269 -8.383 15.832 1.00 72.12 185 GLN A N 1
ATOM 1482 C CA . GLN A 1 185 ? -4.068 -7.644 14.852 1.00 72.12 185 GLN A CA 1
ATOM 1483 C C . GLN A 1 185 ? -3.600 -7.941 13.415 1.00 72.12 185 GLN A C 1
ATOM 1485 O O . GLN A 1 185 ? -2.440 -8.267 13.161 1.00 72.12 185 GLN A O 1
ATOM 1490 N N . LYS A 1 186 ? -4.523 -7.859 12.453 1.00 85.25 186 LYS A N 1
ATOM 1491 C CA . LYS A 1 186 ? -4.237 -7.976 11.015 1.00 85.25 186 LYS A CA 1
ATOM 1492 C C . LYS A 1 186 ? -4.245 -6.590 10.378 1.00 85.25 186 LYS A C 1
ATOM 1494 O O . LYS A 1 186 ? -4.909 -5.696 10.882 1.00 85.25 186 LYS A O 1
ATOM 1499 N N . HIS A 1 187 ? -3.578 -6.445 9.236 1.00 88.56 187 HIS A N 1
ATOM 1500 C CA . HIS A 1 187 ? -3.679 -5.226 8.430 1.00 88.56 187 HIS A CA 1
ATOM 1501 C C . HIS A 1 187 ? -5.124 -4.996 7.968 1.00 88.56 187 HIS A C 1
ATOM 1503 O O . HIS A 1 187 ? -5.747 -5.892 7.387 1.00 88.56 187 HIS A O 1
ATOM 1509 N N . ASP A 1 188 ? -5.633 -3.794 8.219 1.00 82.88 188 ASP A N 1
ATOM 1510 C CA . ASP A 1 188 ? -6.979 -3.345 7.851 1.00 82.88 188 ASP A CA 1
ATOM 1511 C C . ASP A 1 188 ? -6.985 -2.692 6.461 1.00 82.88 188 ASP A C 1
ATOM 1513 O O . ASP A 1 188 ? -7.928 -2.867 5.679 1.00 82.88 188 ASP A O 1
ATOM 1517 N N . VAL A 1 189 ? -5.905 -1.966 6.151 1.00 93.62 189 VAL A N 1
ATOM 1518 C CA . VAL A 1 189 ? -5.729 -1.152 4.943 1.00 93.62 189 VAL A CA 1
ATOM 1519 C C . VAL A 1 189 ? -4.566 -1.687 4.115 1.00 93.62 189 VAL A C 1
ATOM 1521 O O . VAL A 1 189 ? -3.473 -1.917 4.632 1.00 93.62 189 VAL A O 1
ATOM 1524 N N . PHE A 1 190 ? -4.796 -1.855 2.815 1.00 98.00 190 PHE A N 1
ATOM 1525 C CA . PHE A 1 190 ? -3.820 -2.370 1.858 1.00 98.00 190 PHE A CA 1
ATOM 1526 C C . PHE A 1 190 ? -3.584 -1.315 0.779 1.00 98.00 190 PHE A C 1
ATOM 1528 O O . PHE A 1 190 ? -4.481 -1.022 -0.010 1.00 98.00 190 PHE A O 1
ATOM 1535 N N . ILE A 1 191 ? -2.385 -0.733 0.756 1.00 98.62 191 ILE A N 1
ATOM 1536 C CA . ILE A 1 191 ? -1.990 0.303 -0.201 1.00 98.62 191 ILE A CA 1
ATOM 1537 C C . ILE A 1 191 ? -1.027 -0.312 -1.212 1.00 98.62 191 ILE A C 1
ATOM 1539 O O . ILE A 1 191 ? 0.135 -0.578 -0.909 1.00 98.62 191 ILE A O 1
ATOM 1543 N N . PHE A 1 192 ? -1.519 -0.534 -2.425 1.00 98.75 192 PHE A N 1
ATOM 1544 C CA . PHE A 1 192 ? -0.721 -0.989 -3.560 1.00 98.75 192 PHE A CA 1
ATOM 1545 C C . PHE A 1 192 ? -0.005 0.209 -4.169 1.00 98.75 192 PHE A C 1
ATOM 1547 O O . PHE A 1 192 ? -0.664 1.199 -4.481 1.00 98.75 192 PHE A O 1
ATOM 1554 N N . HIS A 1 193 ? 1.317 0.139 -4.310 1.00 98.69 193 HIS A N 1
ATOM 1555 C CA . HIS A 1 193 ? 2.152 1.334 -4.400 1.00 98.69 193 HIS A CA 1
ATOM 1556 C C . HIS A 1 193 ? 3.313 1.158 -5.383 1.00 98.69 193 HIS A C 1
ATOM 1558 O O . HIS A 1 193 ? 4.115 0.241 -5.226 1.00 98.69 193 HIS A O 1
ATOM 1564 N N . ASP A 1 194 ? 3.452 2.054 -6.358 1.00 97.19 194 ASP A N 1
ATOM 1565 C CA . ASP A 1 194 ? 4.642 2.097 -7.216 1.00 97.19 194 ASP A CA 1
ATOM 1566 C C . ASP A 1 194 ? 5.834 2.711 -6.458 1.00 97.19 194 ASP A C 1
ATOM 1568 O O . ASP A 1 194 ? 5.676 3.660 -5.687 1.00 97.19 194 ASP A O 1
ATOM 1572 N N . VAL A 1 195 ? 7.030 2.143 -6.648 1.00 97.25 195 VAL A N 1
ATOM 1573 C CA . VAL A 1 195 ? 8.243 2.455 -5.860 1.00 97.25 195 VAL A CA 1
ATOM 1574 C C . VAL A 1 195 ? 8.829 3.854 -6.123 1.00 97.25 195 VAL A C 1
ATOM 1576 O O . VAL A 1 195 ? 9.641 4.343 -5.349 1.00 97.25 195 VAL A O 1
ATOM 1579 N N . ASP A 1 196 ? 8.436 4.504 -7.218 1.00 95.50 196 ASP A N 1
ATOM 1580 C CA . ASP A 1 196 ? 8.930 5.813 -7.672 1.00 95.50 196 ASP A CA 1
ATOM 1581 C C . ASP A 1 196 ? 8.065 7.000 -7.209 1.00 95.50 196 ASP A C 1
ATOM 1583 O O . ASP A 1 196 ? 8.330 8.145 -7.573 1.00 95.50 196 ASP A O 1
ATOM 1587 N N . LEU A 1 197 ? 7.043 6.752 -6.385 1.00 97.06 197 LEU A N 1
ATOM 1588 C CA . LEU A 1 197 ? 6.152 7.781 -5.852 1.00 97.06 197 LEU A CA 1
ATOM 1589 C C . LEU A 1 197 ? 6.434 7.981 -4.357 1.00 97.06 197 LEU A C 1
ATOM 1591 O O . LEU A 1 197 ? 6.357 7.039 -3.571 1.00 97.06 197 LEU A O 1
ATOM 1595 N N . LEU A 1 198 ? 6.759 9.210 -3.949 1.00 98.06 198 LEU A N 1
ATOM 1596 C CA . LEU A 1 198 ? 7.090 9.546 -2.559 1.00 98.06 198 LEU A CA 1
ATOM 1597 C C . LEU A 1 198 ? 6.023 10.491 -1.979 1.00 98.06 198 LEU A C 1
ATOM 1599 O O . LEU A 1 198 ? 5.917 11.627 -2.444 1.00 98.06 198 LEU A O 1
ATOM 1603 N N . PRO A 1 199 ? 5.212 10.067 -0.989 1.00 97.69 199 PRO A N 1
ATOM 1604 C CA . PRO A 1 199 ? 4.139 10.898 -0.456 1.00 97.69 199 PRO A CA 1
ATOM 1605 C C . PRO A 1 199 ? 4.661 12.067 0.381 1.00 97.69 199 PRO A C 1
ATOM 1607 O O . PRO A 1 199 ? 5.604 11.929 1.163 1.00 97.69 199 PRO A O 1
ATOM 1610 N N . SER A 1 200 ? 3.999 13.215 0.257 1.00 96.31 200 SER A N 1
ATOM 1611 C CA . SER A 1 200 ? 4.201 14.387 1.110 1.00 96.31 200 SER A CA 1
ATOM 1612 C C . SER A 1 200 ? 3.204 14.410 2.279 1.00 96.31 200 SER A C 1
ATOM 1614 O O . SER A 1 200 ? 2.242 13.641 2.313 1.00 96.31 200 SER A O 1
ATOM 1616 N N . LYS A 1 201 ? 3.391 15.334 3.237 1.00 94.38 201 LYS A N 1
ATOM 1617 C CA . LYS A 1 201 ? 2.525 15.466 4.429 1.00 94.38 201 LYS A CA 1
ATOM 1618 C C . LYS A 1 201 ? 1.038 15.681 4.089 1.00 94.38 201 LYS A C 1
ATOM 1620 O O . LYS A 1 201 ? 0.158 15.296 4.850 1.00 94.38 201 LYS A O 1
ATOM 1625 N N . GLN A 1 202 ? 0.737 16.269 2.931 1.00 95.62 202 GLN A N 1
ATOM 1626 C CA . GLN A 1 202 ? -0.635 16.459 2.449 1.00 95.62 202 GLN A CA 1
ATOM 1627 C C . GLN A 1 202 ? -1.392 15.127 2.270 1.00 95.62 202 GLN A C 1
ATOM 1629 O O . GLN A 1 202 ? -2.617 15.112 2.332 1.00 95.62 202 GLN A O 1
ATOM 1634 N N . LEU A 1 203 ? -0.684 14.003 2.105 1.00 96.44 203 LEU A N 1
ATOM 1635 C CA . LEU A 1 203 ? -1.278 12.674 1.938 1.00 96.44 203 LEU A CA 1
ATOM 1636 C C . LEU A 1 203 ? -1.463 11.900 3.253 1.00 96.44 203 LEU A C 1
ATOM 1638 O O . LEU A 1 203 ? -1.928 10.762 3.222 1.00 96.44 203 LEU A O 1
ATOM 1642 N N . ASN A 1 204 ? -1.177 12.499 4.414 1.00 93.75 204 ASN A N 1
ATOM 1643 C CA . ASN A 1 204 ? -1.325 11.844 5.719 1.00 93.75 204 ASN A CA 1
ATOM 1644 C C . ASN A 1 204 ? -2.716 11.223 5.941 1.00 93.75 204 ASN A C 1
ATOM 1646 O O . ASN A 1 204 ? -2.814 10.115 6.467 1.00 93.75 204 ASN A O 1
ATOM 1650 N N . GLU A 1 205 ? -3.798 11.897 5.526 1.00 90.88 205 GLU A N 1
ATOM 1651 C CA . GLU A 1 205 ? -5.145 11.316 5.612 1.00 90.88 205 GLU A CA 1
ATOM 1652 C C . GLU A 1 205 ? -5.314 10.132 4.655 1.00 90.88 205 GLU A C 1
ATOM 1654 O O . GLU A 1 205 ? -5.814 9.087 5.065 1.00 90.88 205 GLU A O 1
ATOM 1659 N N . ALA A 1 206 ? -4.854 10.258 3.409 1.00 94.19 206 ALA A N 1
ATOM 1660 C CA . ALA A 1 206 ? -5.014 9.231 2.383 1.00 94.19 206 ALA A CA 1
ATOM 1661 C C . ALA A 1 206 ? -4.340 7.893 2.749 1.00 94.19 206 ALA A C 1
ATOM 1663 O O . ALA A 1 206 ? -4.848 6.842 2.362 1.00 94.19 206 ALA A O 1
ATOM 1664 N N . TYR A 1 207 ? -3.240 7.930 3.512 1.00 95.69 207 TYR A N 1
ATOM 1665 C CA . TYR A 1 207 ? -2.514 6.737 3.973 1.00 95.69 207 TYR A CA 1
ATOM 1666 C C . TYR A 1 207 ? -2.971 6.203 5.338 1.00 95.69 207 TYR A C 1
ATOM 1668 O O . TYR A 1 207 ? -2.658 5.061 5.662 1.00 95.69 207 TYR A O 1
ATOM 1676 N N . SER A 1 208 ? -3.689 6.994 6.146 1.00 91.00 208 SER A N 1
ATOM 1677 C CA . SER A 1 208 ? -4.141 6.574 7.485 1.00 91.00 208 SER A CA 1
ATOM 1678 C C . SER A 1 208 ? -5.625 6.209 7.563 1.00 91.00 208 SER A C 1
ATOM 1680 O O . SER A 1 208 ? -6.067 5.611 8.544 1.00 91.00 208 SER A O 1
ATOM 1682 N N . LYS A 1 209 ? -6.423 6.650 6.589 1.00 86.75 209 LYS A N 1
ATOM 1683 C CA . LYS A 1 209 ? -7.874 6.466 6.565 1.00 86.75 209 LYS A CA 1
ATOM 1684 C C . LYS A 1 209 ? -8.226 5.077 6.055 1.00 86.75 209 LYS A C 1
ATOM 1686 O O . LYS A 1 209 ? -7.703 4.634 5.033 1.00 86.75 209 LYS A O 1
ATOM 1691 N N . PHE A 1 210 ? -9.171 4.421 6.722 1.00 87.88 210 PHE A N 1
ATOM 1692 C CA . PHE A 1 210 ? -9.754 3.201 6.186 1.00 87.88 210 PHE A CA 1
ATOM 1693 C C . PHE A 1 210 ? -10.595 3.514 4.931 1.00 87.88 210 PHE A C 1
ATOM 1695 O O . PHE A 1 210 ? -11.512 4.338 5.006 1.00 87.88 210 PHE A O 1
ATOM 1702 N N . PRO A 1 211 ? -10.323 2.875 3.781 1.00 87.88 211 PRO A N 1
ATOM 1703 C CA . PRO A 1 211 ? -11.096 3.077 2.563 1.00 87.88 211 PRO A CA 1
ATOM 1704 C C . PRO A 1 211 ? -12.457 2.374 2.672 1.00 87.88 211 PRO A C 1
ATOM 1706 O O . PRO A 1 211 ? -12.537 1.148 2.678 1.00 87.88 211 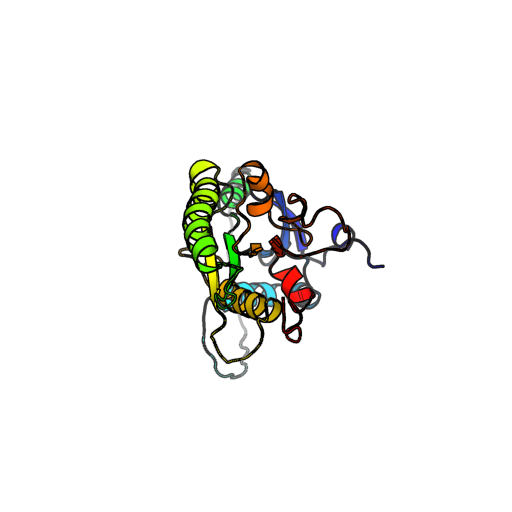PRO A O 1
ATOM 1709 N N . THR A 1 212 ? -13.537 3.156 2.736 1.00 84.38 212 THR A N 1
ATOM 1710 C CA . THR A 1 212 ? -14.923 2.664 2.579 1.00 84.38 212 THR A CA 1
ATOM 1711 C C . THR A 1 212 ? -15.288 2.395 1.116 1.00 84.38 212 THR A C 1
ATOM 1713 O O . THR A 1 212 ? -16.241 1.677 0.832 1.00 84.38 212 THR A O 1
ATOM 1716 N N . VAL A 1 213 ? -14.513 2.966 0.193 1.00 90.25 213 VAL A N 1
ATOM 1717 C CA . VAL A 1 213 ? -14.452 2.635 -1.233 1.00 90.25 213 VAL A CA 1
ATOM 1718 C C . VAL A 1 213 ? -12.979 2.642 -1.663 1.00 90.25 213 VAL A C 1
ATOM 1720 O O . VAL A 1 213 ? -12.188 3.370 -1.050 1.00 90.25 213 VAL A O 1
ATOM 1723 N N . PRO A 1 214 ? -12.580 1.894 -2.709 1.00 94.31 214 PRO A N 1
ATOM 1724 C CA . PRO A 1 214 ? -11.207 1.912 -3.211 1.00 94.31 214 PRO A CA 1
ATOM 1725 C C . PRO A 1 214 ? -10.737 3.330 -3.565 1.00 94.31 214 PRO A C 1
ATOM 1727 O O . PRO A 1 214 ? -11.364 4.024 -4.366 1.00 94.31 214 PRO A O 1
ATOM 1730 N N . HIS A 1 215 ? -9.626 3.767 -2.971 1.00 94.81 215 HIS A N 1
ATOM 1731 C CA . HIS A 1 215 ? -9.164 5.153 -3.041 1.00 94.81 215 HIS A CA 1
ATOM 1732 C C . HIS A 1 215 ? -7.904 5.277 -3.906 1.00 94.81 215 HIS A C 1
ATOM 1734 O O . HIS A 1 215 ? -6.837 4.772 -3.553 1.00 94.81 215 HIS A O 1
ATOM 1740 N N . HIS A 1 216 ? -8.022 5.966 -5.043 1.00 96.31 216 HIS A N 1
ATOM 1741 C CA . HIS A 1 216 ? -6.918 6.240 -5.966 1.00 96.31 216 HIS A CA 1
ATOM 1742 C C . HIS A 1 216 ? -6.076 7.427 -5.470 1.00 96.31 216 HIS A C 1
ATOM 1744 O O . HIS A 1 216 ? -6.270 8.567 -5.885 1.00 96.31 216 HIS A O 1
ATOM 1750 N N . ILE A 1 217 ? -5.131 7.146 -4.571 1.00 96.75 217 ILE A N 1
ATOM 1751 C CA . ILE A 1 217 ? -4.253 8.149 -3.949 1.00 96.75 217 ILE A CA 1
ATOM 1752 C C . ILE A 1 217 ? -3.360 8.832 -4.992 1.00 96.75 217 ILE A C 1
ATOM 1754 O O . ILE A 1 217 ? -3.163 10.042 -4.933 1.00 96.75 217 ILE A O 1
ATOM 1758 N N . ALA A 1 218 ? -2.854 8.088 -5.982 1.00 96.06 218 ALA A N 1
ATOM 1759 C CA . ALA A 1 218 ? -1.927 8.639 -6.972 1.00 96.06 218 ALA A CA 1
ATOM 1760 C C . ALA A 1 218 ? -2.531 9.713 -7.894 1.00 96.06 218 ALA A C 1
ATOM 1762 O O . ALA A 1 218 ? -1.796 10.373 -8.625 1.00 96.06 218 ALA A O 1
ATOM 1763 N N . ARG A 1 219 ? -3.845 9.956 -7.817 1.00 93.00 219 ARG A N 1
ATOM 1764 C CA . ARG A 1 219 ? -4.554 11.007 -8.554 1.00 93.00 219 ARG A CA 1
ATOM 1765 C C . ARG A 1 219 ? -3.952 12.411 -8.398 1.00 93.00 219 ARG A C 1
ATOM 1767 O O . ARG A 1 219 ? -4.160 13.236 -9.281 1.00 93.00 219 ARG A O 1
ATOM 1774 N N . CYS A 1 220 ? -3.229 12.680 -7.308 1.00 90.81 220 CYS A N 1
ATOM 1775 C CA . CYS A 1 220 ? -2.565 13.963 -7.054 1.00 90.81 220 CYS A CA 1
ATOM 1776 C C . CYS A 1 220 ? -1.200 14.148 -7.748 1.00 90.81 220 CYS A C 1
ATOM 1778 O O . CYS A 1 220 ? -0.597 15.202 -7.582 1.00 90.81 220 CYS A O 1
ATOM 1780 N N . TRP A 1 221 ? -0.703 13.163 -8.506 1.00 93.12 221 TRP A N 1
ATOM 1781 C CA . TRP A 1 221 ? 0.441 13.340 -9.410 1.00 93.12 221 TRP A CA 1
ATOM 1782 C C . TRP A 1 221 ? -0.053 13.537 -10.850 1.00 93.12 221 TRP A C 1
ATOM 1784 O O . TRP A 1 221 ? -0.900 12.777 -11.325 1.00 93.12 221 TRP A O 1
ATOM 1794 N N . ASP A 1 222 ? 0.532 14.491 -11.578 1.00 89.12 222 ASP A N 1
ATOM 1795 C CA . ASP A 1 222 ? 0.072 14.911 -12.917 1.00 89.12 222 ASP A CA 1
ATOM 1796 C C . ASP A 1 222 ? 0.014 13.779 -13.953 1.00 89.12 222 ASP A C 1
ATOM 1798 O O . ASP A 1 222 ? -0.883 13.731 -14.795 1.00 89.12 222 ASP A O 1
ATOM 1802 N N . ARG A 1 223 ? 0.915 12.792 -13.843 1.00 89.62 223 ARG A N 1
ATOM 1803 C CA . ARG A 1 223 ? 0.905 11.567 -14.666 1.00 89.62 223 ARG A CA 1
ATOM 1804 C C . ARG A 1 223 ? -0.447 10.833 -14.624 1.00 89.62 223 ARG A C 1
ATOM 1806 O O . ARG A 1 223 ? -0.795 10.137 -15.576 1.00 89.62 223 ARG A O 1
ATOM 1813 N N . TYR A 1 224 ? -1.200 10.969 -13.534 1.00 89.12 224 TYR A N 1
ATOM 1814 C CA . TYR A 1 224 ? -2.409 10.198 -13.240 1.00 89.12 224 TYR A CA 1
ATOM 1815 C C . TYR A 1 224 ? -3.674 11.069 -13.092 1.00 89.12 224 TYR A C 1
ATOM 1817 O O . TYR A 1 224 ? -4.756 10.541 -12.802 1.00 89.12 224 TYR A O 1
ATOM 1825 N N . SER A 1 225 ? -3.576 12.388 -13.305 1.00 88.00 225 SER A N 1
ATOM 1826 C CA . SER A 1 225 ? -4.682 13.347 -13.148 1.00 88.00 225 SER A CA 1
ATOM 1827 C C . SER A 1 225 ? -5.556 13.499 -14.406 1.00 88.00 225 SER A C 1
ATOM 1829 O O . SER A 1 225 ? -6.769 13.683 -14.296 1.00 88.00 225 SER A O 1
ATOM 1831 N N . ASN A 1 226 ? -4.989 13.339 -15.605 1.00 89.12 226 ASN A N 1
ATOM 1832 C CA . ASN A 1 226 ? -5.678 13.681 -16.860 1.00 89.12 226 ASN A CA 1
ATOM 1833 C C . ASN A 1 226 ? -6.811 12.716 -17.268 1.00 89.12 226 ASN A C 1
ATOM 1835 O O . ASN A 1 226 ? -7.825 13.148 -17.808 1.00 89.12 226 ASN A O 1
ATOM 1839 N N . ASN A 1 227 ? -6.690 11.411 -17.000 1.00 90.56 227 ASN A N 1
ATOM 1840 C CA . ASN A 1 227 ? -7.719 10.424 -17.360 1.00 90.56 227 ASN A CA 1
ATOM 1841 C C . ASN A 1 227 ? -8.555 10.037 -16.122 1.00 90.56 227 ASN A C 1
ATOM 1843 O O . ASN A 1 227 ? -8.009 9.395 -15.225 1.00 90.56 227 ASN A O 1
ATOM 1847 N N . PRO A 1 228 ? -9.859 10.366 -16.026 1.00 88.19 228 PRO A N 1
ATOM 1848 C CA . PRO A 1 228 ? -10.685 10.038 -14.856 1.00 88.19 228 PRO A CA 1
ATOM 1849 C C . PRO A 1 228 ? -10.960 8.536 -14.679 1.00 88.19 228 PRO A C 1
ATOM 1851 O O . PRO A 1 228 ? -11.372 8.125 -13.599 1.00 88.19 228 PRO A O 1
ATOM 1854 N N . LYS A 1 229 ? -10.720 7.710 -15.707 1.00 90.94 229 LYS A N 1
ATOM 1855 C CA . LYS A 1 229 ? -10.813 6.242 -15.634 1.00 90.94 229 LYS A CA 1
ATOM 1856 C C . LYS A 1 229 ? -9.485 5.572 -15.259 1.00 90.94 229 LYS A C 1
ATOM 1858 O O . LYS A 1 229 ? -9.454 4.353 -15.115 1.00 90.94 229 LYS A O 1
ATOM 1863 N N . TYR A 1 230 ? -8.388 6.326 -15.142 1.00 91.81 230 TYR A N 1
ATOM 1864 C CA . TYR A 1 230 ? -7.099 5.762 -14.746 1.00 91.81 230 TYR A CA 1
ATOM 1865 C C . TYR A 1 230 ? -7.093 5.417 -13.252 1.00 91.81 230 TYR A C 1
ATOM 1867 O O . TYR A 1 230 ? -7.526 6.214 -12.419 1.00 91.81 230 TYR A O 1
ATOM 1875 N N . PHE A 1 231 ? -6.581 4.230 -12.929 1.00 93.19 231 PHE A N 1
ATOM 1876 C CA . PHE A 1 231 ? -6.601 3.659 -11.587 1.00 93.19 231 PHE A CA 1
ATOM 1877 C C . PHE A 1 231 ? -5.336 2.811 -11.372 1.00 93.19 231 PHE A C 1
ATOM 1879 O O . PHE A 1 231 ? -5.318 1.603 -11.606 1.00 93.19 231 PHE A O 1
ATOM 1886 N N . GLY A 1 232 ? -4.243 3.473 -10.996 1.00 93.31 232 GLY A N 1
ATOM 1887 C CA . GLY A 1 232 ? -2.901 2.890 -10.894 1.00 93.31 232 GLY A CA 1
ATOM 1888 C C . GLY A 1 232 ? -1.999 3.749 -10.009 1.00 93.31 232 GLY A C 1
ATOM 1889 O O . GLY A 1 232 ? -2.504 4.565 -9.244 1.00 93.31 232 GLY A O 1
ATOM 1890 N N . GLY A 1 233 ? -0.674 3.582 -10.073 1.00 95.69 233 GLY A N 1
ATOM 1891 C CA . GLY A 1 233 ? 0.243 4.328 -9.203 1.00 95.69 233 GLY A CA 1
ATOM 1892 C C . GLY A 1 233 ? 0.152 3.874 -7.744 1.00 95.69 233 GLY A C 1
ATOM 1893 O O . GLY A 1 233 ? 0.869 2.978 -7.306 1.00 95.69 233 GLY A O 1
ATOM 1894 N N . ILE A 1 234 ? -0.767 4.485 -6.997 1.00 98.31 234 ILE A N 1
ATOM 1895 C CA . ILE A 1 234 ? -1.026 4.252 -5.575 1.00 98.31 234 ILE A CA 1
ATOM 1896 C C . ILE A 1 234 ? -2.531 4.124 -5.377 1.00 98.31 234 ILE A C 1
ATOM 1898 O O . ILE A 1 234 ? -3.286 5.058 -5.667 1.00 98.31 234 ILE A O 1
ATOM 1902 N N . VAL A 1 235 ? -2.962 2.980 -4.851 1.00 98.12 235 VAL A N 1
ATOM 1903 C CA . VAL A 1 235 ? -4.373 2.686 -4.593 1.00 98.12 235 VAL A CA 1
ATOM 1904 C C . VAL A 1 235 ? -4.533 2.007 -3.237 1.00 98.12 235 VAL A C 1
ATOM 1906 O O . VAL A 1 235 ? -3.892 0.991 -2.975 1.00 98.12 235 VAL A O 1
ATOM 1909 N N . SER A 1 236 ? -5.420 2.544 -2.401 1.00 98.06 236 SER A N 1
ATOM 1910 C CA . SER A 1 236 ? -5.792 1.978 -1.103 1.00 98.06 236 SER A CA 1
ATOM 1911 C C . SER A 1 236 ? -7.094 1.176 -1.193 1.00 98.06 236 SER A C 1
ATOM 1913 O O . SER A 1 236 ? -8.077 1.635 -1.779 1.00 98.06 236 SER A O 1
ATOM 1915 N N . PHE A 1 237 ? -7.098 -0.018 -0.602 1.00 97.56 237 PHE A N 1
ATOM 1916 C CA . PHE A 1 237 ? -8.233 -0.938 -0.519 1.00 97.56 237 PHE A CA 1
ATOM 1917 C C . PHE A 1 237 ? -8.430 -1.463 0.905 1.00 97.56 237 PHE A C 1
ATOM 1919 O O . PHE A 1 237 ? -7.472 -1.653 1.660 1.00 97.56 237 PHE A O 1
ATOM 1926 N N . SER A 1 238 ? -9.678 -1.798 1.236 1.00 94.25 238 SER A N 1
ATOM 1927 C CA . SER A 1 238 ? -9.981 -2.644 2.386 1.00 94.25 238 SER A CA 1
ATOM 1928 C C . SER A 1 238 ? -9.736 -4.116 2.037 1.00 94.25 238 SER A C 1
ATOM 1930 O O . SER A 1 238 ? -9.816 -4.521 0.871 1.00 94.25 238 SER A O 1
ATOM 1932 N N . SER A 1 239 ? -9.486 -4.962 3.044 1.00 91.44 239 SER A N 1
ATOM 1933 C CA . SER A 1 239 ? -9.358 -6.413 2.812 1.00 91.44 239 SER A CA 1
ATOM 1934 C C . SER A 1 239 ? -10.619 -7.025 2.182 1.00 91.44 239 SER A C 1
ATOM 1936 O O . SER A 1 239 ? -10.518 -7.990 1.425 1.00 91.44 239 SER A O 1
ATOM 1938 N N . SER A 1 240 ? -11.800 -6.488 2.505 1.00 90.00 240 SER A N 1
ATOM 1939 C CA . SER A 1 240 ? -13.098 -6.897 1.956 1.00 90.00 240 SER A CA 1
ATOM 1940 C C . SER A 1 240 ? -13.251 -6.509 0.489 1.00 90.00 240 SER A C 1
ATOM 1942 O O . SER A 1 240 ? -13.553 -7.379 -0.324 1.00 90.00 240 SER A O 1
ATOM 1944 N N . ASP A 1 241 ? -12.979 -5.253 0.125 1.00 94.50 241 ASP A N 1
ATOM 1945 C CA . ASP A 1 241 ? -13.115 -4.775 -1.257 1.00 94.50 241 ASP A CA 1
ATOM 1946 C C . ASP A 1 241 ? -12.196 -5.527 -2.209 1.00 94.50 241 ASP A C 1
ATOM 1948 O O . ASP A 1 241 ? -12.631 -5.983 -3.265 1.00 94.50 241 ASP A O 1
ATOM 1952 N N . TYR A 1 242 ? -10.936 -5.713 -1.810 1.00 96.50 242 TYR A N 1
ATOM 1953 C CA . TYR A 1 242 ? -9.955 -6.385 -2.652 1.00 96.50 242 TYR A CA 1
ATOM 1954 C C . TYR A 1 242 ? -10.318 -7.856 -2.913 1.00 96.50 242 TYR A C 1
ATOM 1956 O O . TYR A 1 242 ? -10.170 -8.352 -4.029 1.00 96.50 242 TYR A O 1
ATOM 1964 N N . LYS A 1 243 ? -10.867 -8.551 -1.905 1.00 93.56 243 LYS A N 1
ATOM 1965 C CA . LYS A 1 243 ? -11.419 -9.907 -2.073 1.00 93.56 243 LYS A CA 1
ATOM 1966 C C . LYS A 1 243 ? -12.683 -9.906 -2.931 1.00 93.56 243 LYS A C 1
ATOM 1968 O O . LYS A 1 243 ? -12.828 -10.785 -3.772 1.00 93.56 243 LYS A O 1
ATOM 1973 N N . ARG A 1 244 ? -13.572 -8.921 -2.748 1.00 95.12 244 ARG A N 1
ATOM 1974 C CA . ARG A 1 244 ? -14.837 -8.776 -3.491 1.00 95.12 244 ARG A CA 1
ATOM 1975 C C . ARG A 1 244 ? -14.611 -8.612 -4.998 1.00 95.12 244 ARG A C 1
ATOM 1977 O O . ARG A 1 244 ? -15.414 -9.124 -5.769 1.00 95.12 244 ARG A O 1
ATOM 1984 N N . ILE A 1 245 ? -13.514 -7.971 -5.412 1.00 95.44 245 ILE A N 1
ATOM 1985 C CA . ILE A 1 245 ? -13.118 -7.859 -6.830 1.00 95.44 245 ILE A CA 1
ATOM 1986 C C . ILE A 1 245 ? -12.222 -9.006 -7.337 1.00 95.44 245 ILE A C 1
ATOM 1988 O O . ILE A 1 245 ? -11.824 -8.984 -8.496 1.00 95.44 245 ILE A O 1
ATOM 1992 N N . ASN A 1 246 ? -11.899 -10.000 -6.498 1.00 97.00 246 ASN A N 1
ATOM 1993 C CA . ASN A 1 246 ? -10.938 -11.076 -6.791 1.00 97.00 246 ASN A CA 1
ATOM 1994 C C . ASN A 1 246 ? -9.506 -10.584 -7.135 1.00 97.00 246 ASN A C 1
ATOM 1996 O O . ASN A 1 246 ? -8.783 -11.213 -7.908 1.00 97.00 246 ASN A O 1
ATOM 2000 N N . GLY A 1 247 ? -9.083 -9.468 -6.532 1.00 97.19 247 GLY A N 1
ATOM 2001 C CA . GLY A 1 247 ? -7.764 -8.859 -6.727 1.00 97.19 247 GLY A CA 1
ATOM 2002 C C . GLY A 1 247 ? -7.508 -8.299 -8.133 1.00 97.19 247 GLY A C 1
ATOM 2003 O O . GLY A 1 247 ? -8.432 -7.977 -8.878 1.00 97.19 247 GLY A O 1
ATOM 2004 N N . TYR A 1 248 ? -6.231 -8.150 -8.499 1.00 97.69 248 TYR A N 1
ATOM 2005 C CA . TYR A 1 248 ? -5.833 -7.751 -9.855 1.00 97.69 248 TYR A CA 1
ATOM 2006 C C . TYR A 1 248 ? -5.833 -8.952 -10.822 1.00 97.69 248 TYR A C 1
ATOM 2008 O O . TYR A 1 248 ? -5.587 -10.087 -10.405 1.00 97.69 248 TYR A O 1
ATOM 2016 N N . PRO A 1 249 ? -6.019 -8.737 -12.135 1.00 97.00 249 PRO A N 1
ATOM 2017 C CA . PRO A 1 249 ? -5.852 -9.796 -13.124 1.00 97.00 249 PRO A CA 1
ATOM 2018 C C . PRO A 1 249 ? -4.388 -10.268 -13.206 1.00 97.00 249 PRO A C 1
ATOM 2020 O O . PRO A 1 249 ? -3.461 -9.471 -13.329 1.00 97.00 249 PRO A O 1
ATOM 2023 N N . ASN A 1 250 ? -4.180 -11.589 -13.185 1.00 97.44 250 ASN A N 1
ATOM 2024 C CA . ASN A 1 250 ? -2.847 -12.216 -13.200 1.00 97.44 250 ASN A CA 1
ATOM 2025 C C . ASN A 1 250 ? -2.242 -12.393 -14.610 1.00 97.44 250 ASN A C 1
ATOM 2027 O O . ASN A 1 250 ? -1.122 -12.889 -14.740 1.00 97.44 250 ASN A O 1
ATOM 2031 N N . THR A 1 251 ? -2.982 -12.051 -15.666 1.00 96.69 251 THR A N 1
ATOM 2032 C CA . THR A 1 251 ? -2.660 -12.358 -17.073 1.00 96.69 251 THR A CA 1
ATOM 2033 C C . THR A 1 251 ? -1.978 -11.220 -17.835 1.00 96.69 251 THR A C 1
ATOM 2035 O O . THR A 1 251 ? -1.577 -11.421 -18.979 1.00 96.69 251 THR A O 1
ATOM 2038 N N . PHE A 1 252 ? -1.815 -10.043 -17.225 1.00 95.00 252 PHE A N 1
ATOM 2039 C CA . PHE A 1 252 ? -1.156 -8.897 -17.855 1.00 95.00 252 PHE A CA 1
ATOM 2040 C C . PHE A 1 252 ? 0.363 -8.977 -17.660 1.00 95.00 252 PHE A C 1
ATOM 2042 O O . PHE A 1 252 ? 0.869 -8.893 -16.543 1.00 95.00 252 PHE A O 1
ATOM 2049 N N . TRP A 1 253 ? 1.080 -9.162 -18.771 1.00 94.88 253 TRP A N 1
ATOM 2050 C CA . TRP A 1 253 ? 2.531 -9.347 -18.822 1.00 94.88 253 TRP A CA 1
ATOM 2051 C C . TRP A 1 253 ? 3.184 -8.177 -19.565 1.00 94.88 253 TRP A C 1
ATOM 2053 O O . TRP A 1 253 ? 3.238 -8.149 -20.796 1.00 94.88 253 TRP A O 1
ATOM 2063 N N . GLY A 1 254 ? 3.682 -7.208 -18.803 1.00 88.44 254 GLY A N 1
ATOM 2064 C CA . GLY A 1 254 ? 4.159 -5.912 -19.272 1.00 88.44 254 GLY A CA 1
ATOM 2065 C C . GLY A 1 254 ? 4.121 -4.866 -18.154 1.00 88.44 254 GLY A C 1
ATOM 2066 O O . GLY A 1 254 ? 3.782 -5.179 -17.010 1.00 88.44 254 GLY A O 1
ATOM 2067 N N . TRP A 1 255 ? 4.486 -3.639 -18.517 1.00 74.62 255 TRP A N 1
ATOM 2068 C CA . TRP A 1 255 ? 4.195 -2.431 -17.744 1.00 74.62 255 TRP A CA 1
ATOM 2069 C C . TRP A 1 255 ? 2.868 -1.829 -18.216 1.00 74.62 255 TRP A C 1
ATOM 2071 O O . TRP A 1 255 ? 2.601 -1.944 -19.434 1.00 74.62 255 TRP A O 1
#

Sequence (255 aa):
MGAPEDKLPLPKGWIRTFSNSQKRYYYSHSETKHTQWHFPTASEANDPWMAKRRAEGNNHQPSSHHPSKKQRTEKGSRSSAPVASTSAASLLDVDALLDVADTTSVAIIVPFRDLHKEQKRSEHLASFVPHMIKFLGNLQTKERRISDFRIYIVEQSDDGRKFNRGKLLNIGFDVARKHKSKNGQKHDVFIFHDVDLLPSKQLNEAYSKFPTVPHHIARCWDRYSNNPKYFGGIVSFSSSDYKRINGYPNTFWGW

pLDDT: mean 78.14, std 23.78, range [24.83, 98.88]

Radius of gyration: 23.21 Å; chains: 1; bounding box: 52×54×67 Å

Secondary structure (DSSP, 8-state):
-PPPGGGSPPPTTEEEEEETTTTEEEEEETTT--EESSPPPHHHHH-HHHHHHHHHHTTS---------------------------S-SHHHHHHHHHHH---EEEEEEEE----TTS-HHHHHHHHHHHHHHHHHHHHHTS---SEEEEEEEEPP-SSSPPBHHHHHHHHHHHHTT-B-TTSPBP-EEEEE-TT----GGGHHHHHS--SS-EEGGGGSGGGTS-TT---SEEEEEHHHHHHTTSS-TT--B-

Foldseek 3Di:
DDDDPVPDDAQPQKDWDAQPLQRAIWIARNVCRDIDRDRQDPVCSVPVVVVRCVVVVLVDDDDDDDDDDDDDDDDDDDDDDDDDDDDPPDPVVVSVVVSVVDFAEEEEFEEDDQDDPPPRLVVLQVVQPVLVCVLVVCLCPPVVLGPYYDYHYQYDDPPVFFGFLQVSLVVSLVVQQSDADPVRDGHFKYKYAYSNDHDDPVCSCVRRHRDPDKDQSCCPPPVNVPDPPDRDHIIMDGNVVCVVVVTGDRPDGYD